Protein AF-A0AAD7UQ71-F1 (afdb_monomer)

Secondary structure (DSSP, 8-state):
----TT-EEEE-SSTTTT-EEEEEEE-TTSEEEEEETTS-EEEEE-TTSEEE----PPPPPPPPPHHHHHHHHHHHHHHHHHHHHHHHHHHHHHHHHHHHHHHHHHHHHHHHHHHHHHHHHHHHHHHHHHHHHHHHHHHHHHHHHHHHHHHHHHHHHHHHHHHHHHHHHHHHHHHHHHHHHHHSS---TTS---TTS--------S------------TTHHHHTTSHHHHHHT--TT--HHHHHHHHHHHHHHH-GGG--SHHHHHHHHHHHHHHHHHHHHHHSHHHHHHHHHHHHTTS--

Structure (mmCIF, N/CA/C/O backbone):
data_AF-A0AAD7UQ71-F1
#
_entry.id   AF-A0AAD7UQ71-F1
#
loop_
_atom_site.group_PDB
_atom_site.id
_atom_site.type_symbol
_atom_site.label_atom_id
_atom_site.label_alt_id
_atom_site.label_comp_id
_atom_site.label_asym_id
_atom_site.label_entity_id
_atom_site.label_seq_id
_atom_site.pdbx_PDB_ins_code
_atom_site.Cartn_x
_atom_site.Cartn_y
_atom_site.Cartn_z
_atom_site.occupancy
_atom_site.B_iso_or_equiv
_atom_site.auth_seq_id
_atom_site.auth_comp_id
_atom_site.auth_asym_id
_atom_site.auth_atom_id
_atom_site.pdbx_PDB_model_num
ATOM 1 N N . MET A 1 1 ? -93.605 -30.478 81.246 1.00 52.34 1 MET A N 1
ATOM 2 C CA . MET A 1 1 ? -92.553 -29.517 80.841 1.00 52.34 1 MET A CA 1
ATOM 3 C C . MET A 1 1 ? -92.487 -29.453 79.313 1.00 52.34 1 MET A C 1
ATOM 5 O O . MET A 1 1 ? -92.449 -30.508 78.688 1.00 52.34 1 MET A O 1
ATOM 9 N N . ARG A 1 2 ? -92.576 -28.265 78.693 1.00 59.91 2 ARG A N 1
ATOM 10 C CA . ARG A 1 2 ? -92.478 -28.093 77.227 1.00 59.91 2 ARG A CA 1
ATOM 11 C C . ARG A 1 2 ? -91.042 -27.693 76.874 1.00 59.91 2 ARG A C 1
ATOM 13 O O . ARG A 1 2 ? -90.730 -26.518 76.975 1.00 59.91 2 ARG A O 1
ATOM 20 N N . VAL A 1 3 ? -90.209 -28.652 76.474 1.00 68.44 3 VAL A N 1
ATOM 21 C CA . VAL A 1 3 ? -88.865 -28.380 75.933 1.00 68.44 3 VAL A CA 1
ATOM 22 C C . VAL A 1 3 ? -89.000 -27.732 74.550 1.00 68.44 3 VAL A C 1
ATOM 24 O O . VAL A 1 3 ? -89.746 -28.254 73.711 1.00 68.44 3 VAL A O 1
ATOM 27 N N . ARG A 1 4 ? -88.313 -26.610 74.313 1.00 74.44 4 ARG A N 1
ATOM 28 C CA . ARG A 1 4 ? -88.318 -25.874 73.035 1.00 74.44 4 ARG A CA 1
ATOM 29 C C . ARG A 1 4 ? -87.007 -26.058 72.267 1.00 74.44 4 ARG A C 1
ATOM 31 O O . ARG A 1 4 ? -85.957 -26.314 72.846 1.00 74.44 4 ARG A O 1
ATOM 38 N N . ILE A 1 5 ? -87.077 -25.911 70.942 1.00 76.06 5 ILE A N 1
ATOM 39 C CA . ILE A 1 5 ? -85.883 -25.814 70.090 1.00 76.06 5 ILE A CA 1
ATOM 40 C C . ILE A 1 5 ? -85.069 -24.597 70.556 1.00 76.06 5 ILE A C 1
ATOM 42 O O . ILE A 1 5 ? -85.638 -23.530 70.781 1.00 76.06 5 ILE A O 1
ATOM 46 N N . GLY A 1 6 ? -83.759 -24.770 70.724 1.00 73.69 6 GLY A N 1
ATOM 47 C CA . GLY A 1 6 ? -82.838 -23.748 71.227 1.00 73.69 6 GLY A CA 1
ATOM 48 C C . GLY A 1 6 ? -82.580 -23.786 72.736 1.00 73.69 6 GLY A C 1
ATOM 49 O O . GLY A 1 6 ? -81.671 -23.102 73.198 1.00 73.69 6 GLY A O 1
ATOM 50 N N . GLU A 1 7 ? -83.309 -24.595 73.510 1.00 79.06 7 GLU A N 1
ATOM 51 C CA . GLU A 1 7 ? -83.023 -24.771 74.939 1.00 79.06 7 GLU A CA 1
ATOM 52 C C . GLU A 1 7 ? -81.857 -25.743 75.157 1.00 79.06 7 GLU A C 1
ATOM 54 O O . GLU A 1 7 ? -81.717 -26.755 74.458 1.00 79.06 7 GLU A O 1
ATOM 59 N N . ARG A 1 8 ? -81.008 -25.438 76.145 1.00 80.75 8 ARG A N 1
ATOM 60 C CA . ARG A 1 8 ? -79.959 -26.348 76.600 1.00 80.75 8 ARG A CA 1
ATOM 61 C C . ARG A 1 8 ? -80.584 -27.370 77.538 1.00 80.75 8 ARG A C 1
ATOM 63 O O . ARG A 1 8 ? -81.259 -27.037 78.508 1.00 80.75 8 ARG A O 1
ATOM 70 N N . VAL A 1 9 ? -80.368 -28.634 77.233 1.00 81.75 9 VAL A N 1
ATOM 71 C CA . VAL A 1 9 ? -80.964 -29.750 77.949 1.00 81.75 9 VAL A CA 1
ATOM 72 C C . VAL A 1 9 ? -79.907 -30.769 78.338 1.00 81.75 9 VAL A C 1
ATOM 74 O O . VAL A 1 9 ? -78.911 -30.950 77.637 1.00 81.75 9 VAL A O 1
ATOM 77 N N . ARG A 1 10 ? -80.136 -31.465 79.449 1.00 81.88 10 ARG A N 1
ATOM 78 C CA . ARG A 1 10 ? -79.360 -32.624 79.884 1.00 81.88 10 ARG A CA 1
ATOM 79 C C . ARG A 1 10 ? -80.244 -33.859 79.806 1.00 81.88 10 ARG A C 1
ATOM 81 O O . ARG A 1 10 ? -81.357 -33.886 80.324 1.00 81.88 10 ARG A O 1
ATOM 88 N N . VAL A 1 11 ? -79.752 -34.890 79.135 1.00 80.25 11 VAL A N 1
ATOM 89 C CA . VAL A 1 11 ? -80.441 -36.178 79.040 1.00 80.25 11 VAL A CA 1
ATOM 90 C C . VAL A 1 11 ? -80.250 -36.919 80.361 1.00 80.25 11 VAL A C 1
ATOM 92 O O . VAL A 1 11 ? -79.120 -37.155 80.779 1.00 80.25 11 VAL A O 1
ATOM 95 N N . VAL A 1 12 ? -81.341 -37.294 81.020 1.00 77.44 12 VAL A N 1
ATOM 96 C CA . VAL A 1 12 ? -81.338 -37.929 82.349 1.00 77.44 12 VAL A CA 1
ATOM 97 C C . VAL A 1 12 ? -81.531 -39.443 82.250 1.00 77.44 12 VAL A C 1
ATOM 99 O O . VAL A 1 12 ? -81.046 -40.187 83.097 1.00 77.44 12 VAL A O 1
ATOM 102 N N . LYS A 1 13 ? -82.205 -39.933 81.199 1.00 67.25 13 LYS A N 1
ATOM 103 C CA . LYS A 1 13 ? -82.471 -41.369 80.991 1.00 67.25 13 LYS A CA 1
ATOM 104 C C . LYS A 1 13 ? -82.185 -41.813 79.551 1.00 67.25 13 LYS A C 1
ATOM 106 O O . LYS A 1 13 ? -82.410 -41.064 78.605 1.00 67.25 13 LYS A O 1
ATOM 111 N N . GLY A 1 14 ? -81.729 -43.060 79.386 1.00 73.25 14 GLY A N 1
ATOM 112 C CA . GLY A 1 14 ? -81.490 -43.714 78.089 1.00 73.25 14 GLY A CA 1
ATOM 113 C C . GLY A 1 14 ? -80.012 -43.812 77.678 1.00 73.25 14 GLY A C 1
ATOM 114 O O . GLY A 1 14 ? -79.118 -43.505 78.458 1.00 73.25 14 GLY A O 1
ATOM 115 N N . LYS A 1 15 ? -79.751 -44.222 76.423 1.00 73.06 15 LYS A N 1
ATOM 116 C CA . LYS A 1 15 ? -78.398 -44.474 75.861 1.00 73.06 15 LYS A CA 1
ATOM 117 C C . LYS A 1 15 ? -77.449 -43.266 75.926 1.00 73.06 15 LYS A C 1
ATOM 119 O O . LYS A 1 15 ? -76.237 -43.418 75.816 1.00 73.06 15 LYS A O 1
ATOM 124 N N . HIS A 1 16 ? -77.998 -42.064 76.065 1.00 74.62 16 HIS A N 1
ATOM 125 C CA . HIS A 1 16 ? -77.244 -40.813 76.110 1.00 74.62 16 HIS A CA 1
ATOM 126 C C . HIS A 1 16 ? -77.402 -40.076 77.448 1.00 74.62 16 HIS A C 1
ATOM 128 O O . HIS A 1 16 ? -77.169 -38.871 77.503 1.00 74.62 16 HIS A O 1
ATOM 134 N N . ALA A 1 17 ? -77.793 -40.781 78.519 1.00 74.81 17 ALA A N 1
ATOM 135 C CA . ALA A 1 17 ? -77.879 -40.214 79.864 1.00 74.81 17 ALA A CA 1
ATOM 136 C C . ALA A 1 17 ? -76.54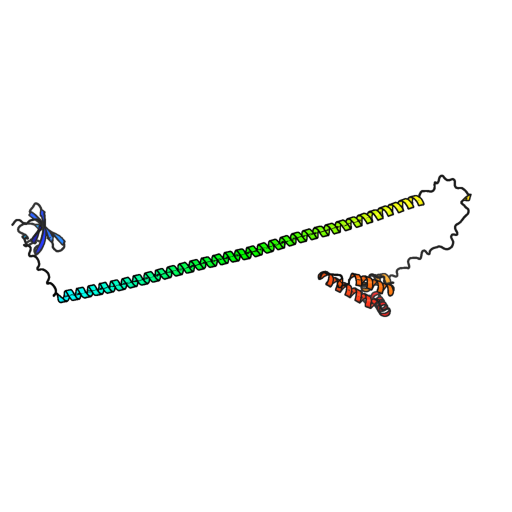7 -39.562 80.291 1.00 74.81 17 ALA A C 1
ATOM 138 O O . ALA A 1 17 ? -75.471 -40.073 79.991 1.00 74.81 17 ALA A O 1
ATOM 139 N N . GLY A 1 18 ? -76.631 -38.404 80.946 1.00 72.00 18 GLY A N 1
ATOM 140 C CA . GLY A 1 18 ? -75.494 -37.569 81.348 1.00 72.00 18 GLY A CA 1
ATOM 141 C C . GLY A 1 18 ? -75.036 -36.557 80.292 1.00 72.00 18 GLY A C 1
ATOM 142 O O . GLY A 1 18 ? -74.291 -35.637 80.614 1.00 72.00 18 GLY A O 1
ATOM 143 N N . THR A 1 19 ? -75.508 -36.663 79.048 1.00 75.12 19 THR A N 1
ATOM 144 C CA . THR A 1 19 ? -75.084 -35.756 77.972 1.00 75.12 19 THR A CA 1
ATOM 145 C C . THR A 1 19 ? -75.869 -34.442 78.009 1.00 75.12 19 THR A C 1
ATOM 147 O O . THR A 1 19 ? -77.103 -34.464 78.005 1.00 75.12 19 THR A O 1
ATOM 150 N N . SER A 1 20 ? -75.170 -33.302 78.001 1.00 80.38 20 SER A N 1
ATOM 151 C CA . SER A 1 20 ? -75.752 -31.971 77.786 1.00 80.38 20 SER A CA 1
ATOM 152 C C . SER A 1 20 ? -75.638 -31.526 76.332 1.00 80.38 20 SER A C 1
ATOM 154 O O . SER A 1 20 ? -74.693 -31.873 75.621 1.00 80.38 20 SER A O 1
ATOM 156 N N . GLY A 1 21 ? -76.607 -30.741 75.879 1.00 81.06 21 GLY A N 1
ATOM 157 C CA . GLY A 1 21 ? -76.548 -30.122 74.566 1.00 81.06 21 GLY A CA 1
ATOM 158 C C . GLY A 1 21 ? -77.754 -29.247 74.265 1.00 81.06 21 GLY A C 1
ATOM 159 O O . GLY A 1 21 ? -78.669 -29.124 75.073 1.00 81.06 21 GLY A O 1
ATOM 160 N N . LEU A 1 22 ? -77.757 -28.628 73.093 1.00 83.75 22 LEU A N 1
ATOM 161 C CA . LEU A 1 22 ? -78.838 -27.762 72.625 1.00 83.75 22 LEU A CA 1
ATOM 162 C C . LEU A 1 22 ? -79.850 -28.561 71.809 1.00 83.75 22 LEU A C 1
ATOM 164 O O . LEU A 1 22 ? -79.463 -29.300 70.903 1.00 83.75 22 LEU A O 1
ATOM 168 N N . VAL A 1 23 ? -81.143 -28.400 72.089 1.00 82.69 23 VAL A N 1
ATOM 169 C CA . VAL A 1 23 ? -82.201 -29.008 71.270 1.00 82.69 23 VAL A CA 1
ATOM 170 C C . VAL A 1 23 ? -82.220 -28.330 69.906 1.00 82.69 23 VAL A C 1
ATOM 172 O O . VAL A 1 23 ? -82.538 -27.148 69.801 1.00 82.69 23 VAL A O 1
ATOM 175 N N . VAL A 1 24 ? -81.882 -29.079 68.860 1.00 83.94 24 VAL A N 1
ATOM 176 C CA . VAL A 1 24 ? -81.861 -28.581 67.476 1.00 83.94 24 VAL A CA 1
ATOM 177 C C . VAL A 1 24 ? -83.180 -28.873 66.774 1.00 83.94 24 VAL A C 1
ATOM 179 O O . VAL A 1 24 ? -83.610 -28.084 65.942 1.00 83.94 24 VAL A O 1
ATOM 182 N N . ASP A 1 25 ? -83.831 -29.989 67.111 1.00 81.69 25 ASP A N 1
ATOM 183 C CA . ASP A 1 25 ? -85.063 -30.397 66.438 1.00 81.69 25 ASP A CA 1
ATOM 184 C C . ASP A 1 25 ? -85.954 -31.280 67.327 1.00 81.69 25 ASP A C 1
ATOM 186 O O . ASP A 1 25 ? -85.465 -32.042 68.169 1.00 81.69 25 ASP A O 1
ATOM 190 N N . VAL A 1 26 ? -87.270 -31.200 67.122 1.00 79.81 26 VAL A N 1
ATOM 191 C CA . VAL A 1 26 ? -88.286 -31.993 67.831 1.00 79.81 26 VAL A CA 1
ATOM 192 C C . VAL A 1 26 ? -89.161 -32.697 66.796 1.00 79.81 26 VAL A C 1
ATOM 194 O O . VAL A 1 26 ? -90.042 -32.097 66.185 1.00 79.81 26 VAL A O 1
ATOM 197 N N . LEU A 1 27 ? -88.927 -33.995 66.616 1.00 77.44 27 LEU A N 1
ATOM 198 C CA . LEU A 1 27 ? -89.564 -34.814 65.588 1.00 77.44 27 LEU A CA 1
ATOM 199 C C . LEU A 1 27 ? -90.941 -35.329 66.045 1.00 77.44 27 LEU A C 1
ATOM 201 O O . LEU A 1 27 ? -91.205 -35.554 67.234 1.00 77.44 27 LEU A O 1
ATOM 205 N N . LYS A 1 28 ? -91.835 -35.573 65.078 1.00 69.19 28 LYS A N 1
ATOM 206 C CA . LYS A 1 28 ? -93.123 -36.247 65.324 1.00 69.19 28 LYS A CA 1
ATOM 207 C C . LYS A 1 28 ? -92.868 -37.663 65.869 1.00 69.19 28 LYS A C 1
ATOM 209 O O . LYS A 1 28 ? -91.992 -38.366 65.381 1.00 69.19 28 LYS A O 1
ATOM 214 N N . GLY A 1 29 ? -93.616 -38.068 66.900 1.00 68.56 29 GLY A N 1
ATOM 215 C CA . GLY A 1 29 ? -93.419 -39.353 67.598 1.00 68.56 29 GLY A CA 1
ATOM 216 C C . GLY A 1 29 ? -92.596 -39.278 68.893 1.00 68.56 29 GLY A C 1
ATOM 217 O O . GLY A 1 29 ? -92.245 -40.311 69.452 1.00 68.56 29 GLY A O 1
ATOM 218 N N . GLY A 1 30 ? -92.295 -38.073 69.396 1.00 71.19 30 GLY A N 1
ATOM 219 C CA . GLY A 1 30 ? -91.659 -37.884 70.709 1.00 71.19 30 GLY A CA 1
ATOM 220 C C . GLY A 1 30 ? -90.135 -38.031 70.715 1.00 71.19 30 GLY A C 1
ATOM 221 O O . GLY A 1 30 ? -89.544 -38.114 71.791 1.00 71.19 30 GLY A O 1
ATOM 222 N N . TRP A 1 31 ? -89.511 -38.043 69.537 1.00 78.44 31 TRP A N 1
ATOM 223 C CA . TRP A 1 31 ? -88.060 -38.020 69.360 1.00 78.44 31 TRP A CA 1
ATOM 224 C C . TRP A 1 31 ? -87.536 -36.583 69.303 1.00 78.44 31 TRP A C 1
ATOM 226 O O . TRP A 1 31 ? -88.177 -35.698 68.741 1.00 78.44 31 TRP A O 1
ATOM 236 N N . MET A 1 32 ? -86.356 -36.345 69.865 1.00 82.19 32 MET A N 1
ATOM 237 C CA . MET A 1 32 ? -85.681 -35.045 69.862 1.00 82.19 32 MET A CA 1
ATOM 238 C C . MET A 1 32 ? -84.227 -35.208 69.431 1.00 82.19 32 MET A C 1
ATOM 240 O O . MET A 1 32 ? -83.581 -36.192 69.793 1.00 82.19 32 MET A O 1
ATOM 244 N N . ARG A 1 33 ? -83.706 -34.237 68.676 1.00 85.06 33 ARG A N 1
ATOM 245 C CA . ARG A 1 33 ? -82.285 -34.152 68.324 1.00 85.06 33 ARG A CA 1
ATOM 246 C C . ARG A 1 33 ? -81.610 -33.079 69.156 1.00 85.06 33 ARG A C 1
ATOM 248 O O . ARG A 1 33 ? -82.028 -31.922 69.149 1.00 85.06 33 ARG A O 1
ATOM 255 N N . ILE A 1 34 ? -80.547 -33.471 69.841 1.00 85.31 34 ILE A N 1
ATOM 256 C CA . ILE A 1 34 ? -79.751 -32.600 70.698 1.00 85.31 34 ILE A CA 1
ATOM 257 C C . ILE A 1 34 ? -78.342 -32.540 70.111 1.00 85.31 34 ILE A C 1
ATOM 259 O O . ILE A 1 34 ? -77.729 -33.581 69.866 1.00 85.31 34 ILE A O 1
ATOM 263 N N . ARG A 1 35 ? -77.825 -31.331 69.881 1.00 85.88 35 ARG A N 1
ATOM 264 C CA . ARG A 1 35 ? -76.416 -31.111 69.548 1.00 85.88 35 ARG A CA 1
ATOM 265 C C . ARG A 1 35 ? -75.625 -31.004 70.837 1.00 85.88 35 ARG A C 1
ATOM 267 O O . ARG A 1 35 ? -75.842 -30.083 71.618 1.00 85.88 35 ARG A O 1
ATOM 274 N N . ARG A 1 36 ? -74.744 -31.967 71.047 1.00 80.62 36 ARG A N 1
ATOM 275 C CA . ARG A 1 36 ? -73.858 -32.064 72.201 1.00 80.62 36 ARG A CA 1
ATOM 276 C C . ARG A 1 36 ? -72.798 -30.968 72.176 1.00 80.62 36 ARG A C 1
ATOM 278 O O . ARG A 1 36 ? -72.493 -30.409 71.122 1.00 80.62 36 ARG A O 1
ATOM 285 N N . ASP A 1 37 ? -72.196 -30.722 73.332 1.00 74.25 37 ASP A N 1
ATOM 286 C CA . ASP A 1 37 ? -71.073 -29.786 73.470 1.00 74.25 37 ASP A CA 1
ATOM 287 C C . ASP A 1 37 ? -69.793 -30.262 72.748 1.00 74.25 37 ASP A C 1
ATOM 289 O O . ASP A 1 37 ? -68.944 -29.446 72.407 1.00 74.25 37 ASP A O 1
ATOM 293 N N . ASP A 1 38 ? -69.690 -31.560 72.433 1.00 72.62 38 ASP A N 1
ATOM 294 C CA . ASP A 1 38 ? -68.619 -32.159 71.616 1.00 72.62 38 ASP A CA 1
ATOM 295 C C . ASP A 1 38 ? -68.806 -31.949 70.092 1.00 72.62 38 ASP A C 1
ATOM 297 O O . ASP A 1 38 ? -67.970 -32.369 69.293 1.00 72.62 38 ASP A O 1
ATOM 301 N N . GLY A 1 39 ? -69.901 -31.295 69.678 1.00 74.62 39 GLY A N 1
ATOM 302 C CA . GLY A 1 39 ? -70.248 -31.038 68.277 1.00 74.62 39 GLY A CA 1
ATOM 303 C C . GLY A 1 39 ? -71.072 -32.141 67.597 1.00 74.62 39 GLY A C 1
ATOM 304 O O . GLY A 1 39 ? -71.562 -31.925 66.486 1.00 74.62 39 GLY A O 1
ATOM 305 N N . GLY A 1 40 ? -71.291 -33.292 68.244 1.00 80.31 40 GLY A N 1
ATOM 306 C CA . GLY A 1 40 ? -72.093 -34.400 67.719 1.00 80.31 40 GLY A CA 1
ATOM 307 C C . GLY A 1 40 ? -73.609 -34.210 67.877 1.00 80.31 40 GLY A C 1
ATOM 308 O O . GLY A 1 40 ? -74.083 -33.514 68.775 1.00 80.31 40 GLY A O 1
ATOM 309 N N . ILE A 1 41 ? -74.408 -34.865 67.024 1.00 82.31 41 ILE A N 1
ATOM 310 C CA . ILE A 1 41 ? -75.881 -34.864 67.112 1.00 82.31 41 ILE A CA 1
ATOM 311 C C . ILE A 1 41 ? -76.356 -36.199 67.694 1.00 82.31 41 ILE A C 1
ATOM 313 O O . ILE A 1 41 ? -76.083 -37.259 67.137 1.00 82.31 41 ILE A O 1
ATOM 317 N N . ALA A 1 42 ? -77.112 -36.154 68.790 1.00 79.69 42 ALA A N 1
ATOM 318 C CA . ALA A 1 42 ? -77.735 -37.322 69.406 1.00 79.69 42 ALA A CA 1
ATOM 319 C C . ALA A 1 42 ? -79.259 -37.281 69.253 1.00 79.69 42 ALA A C 1
ATOM 321 O O . ALA A 1 42 ? -79.877 -36.232 69.422 1.00 79.69 42 ALA A O 1
ATOM 322 N N . SER A 1 43 ? -79.866 -38.435 68.964 1.00 81.06 43 SER A N 1
ATOM 323 C CA . SER A 1 43 ? -81.326 -38.596 68.938 1.00 81.06 43 SER A CA 1
ATOM 324 C C . SER A 1 43 ? -81.788 -39.269 70.228 1.00 81.06 43 SER A C 1
ATOM 326 O O . SER A 1 43 ? -81.272 -40.324 70.594 1.00 81.06 43 SER A O 1
ATOM 328 N N . VAL A 1 44 ? -82.740 -38.657 70.930 1.00 76.88 44 VAL A N 1
ATOM 329 C CA . VAL A 1 44 ? -83.247 -39.116 72.231 1.00 76.88 44 VAL A CA 1
ATOM 330 C C . VAL A 1 44 ? -84.760 -39.284 72.152 1.00 76.88 44 VAL A C 1
ATOM 332 O O . VAL A 1 44 ? -85.452 -38.456 71.562 1.00 76.88 44 VAL A O 1
ATOM 335 N N . GLN A 1 45 ? -85.272 -40.367 72.735 1.00 71.88 45 GLN A N 1
ATOM 336 C CA . GLN A 1 45 ? -86.694 -40.699 72.736 1.00 71.88 45 GLN A CA 1
ATOM 337 C C . GLN A 1 45 ? -87.340 -40.308 74.070 1.00 71.88 45 GLN A C 1
ATOM 339 O O . GLN A 1 45 ? -86.875 -40.694 75.145 1.00 71.88 45 GLN A O 1
ATOM 344 N N . GLY A 1 46 ? -88.453 -39.580 73.992 1.00 63.50 46 GLY A N 1
ATOM 345 C CA . GLY A 1 46 ? -89.307 -39.274 75.134 1.00 63.50 46 GLY A CA 1
ATOM 346 C C . GLY A 1 46 ? -88.974 -37.948 75.817 1.00 63.50 46 GLY A C 1
ATOM 347 O O . GLY A 1 46 ? -87.856 -37.689 76.249 1.00 63.50 46 GLY A O 1
ATOM 348 N N . ARG A 1 47 ? -90.009 -37.120 75.989 1.00 61.38 47 ARG A N 1
ATOM 349 C CA . ARG A 1 47 ? -89.958 -35.813 76.670 1.00 61.38 47 ARG A CA 1
ATOM 350 C C . ARG A 1 47 ? -89.671 -35.897 78.176 1.00 61.38 47 ARG A C 1
ATOM 352 O O . ARG A 1 47 ? -89.314 -34.889 78.765 1.00 61.38 47 ARG A O 1
ATOM 359 N N . ALA A 1 48 ? -89.848 -37.069 78.788 1.00 56.47 48 ALA A N 1
ATOM 360 C CA . ALA A 1 48 ? -89.580 -37.317 80.209 1.00 56.47 48 ALA A CA 1
ATOM 361 C C . ALA A 1 48 ? -88.125 -37.743 80.489 1.00 56.47 48 ALA A C 1
ATOM 363 O O . ALA A 1 48 ? -87.732 -37.884 81.642 1.00 56.47 48 ALA A O 1
ATOM 364 N N . SER A 1 49 ? -87.334 -37.969 79.437 1.00 60.88 49 SER A N 1
ATOM 365 C CA . SER A 1 49 ? -85.949 -38.440 79.528 1.00 60.88 49 SER A CA 1
ATOM 366 C C . SER A 1 49 ? -84.935 -37.294 79.617 1.00 60.88 49 SER A C 1
ATOM 368 O O . SER A 1 49 ? -83.733 -37.551 79.637 1.00 60.88 49 SER A O 1
ATOM 370 N N . VAL A 1 50 ? -85.397 -36.039 79.606 1.00 66.94 50 VAL A N 1
ATOM 371 C CA . VAL A 1 50 ? -84.580 -34.846 79.366 1.00 66.94 50 VAL A CA 1
ATOM 372 C C . VAL A 1 50 ? -85.007 -33.711 80.302 1.00 66.94 50 VAL A C 1
ATOM 374 O O . VAL A 1 50 ? -86.186 -33.367 80.354 1.00 66.94 50 VAL A O 1
ATOM 377 N N . GLU A 1 51 ? -84.045 -33.115 81.006 1.00 74.88 51 GLU A N 1
ATOM 378 C CA . GLU A 1 51 ? -84.226 -31.942 81.871 1.00 74.88 51 GLU A CA 1
ATOM 379 C C . GLU A 1 51 ? -83.656 -30.687 81.200 1.00 74.88 51 GLU A C 1
ATOM 381 O O . GLU A 1 51 ? -82.581 -30.725 80.599 1.00 74.88 51 GLU A O 1
ATOM 386 N N . VAL A 1 52 ? -84.376 -29.565 81.289 1.00 71.94 52 VAL A N 1
ATOM 387 C CA . VAL A 1 52 ? -83.895 -28.266 80.796 1.00 71.94 52 VAL A CA 1
ATOM 388 C C . VAL A 1 52 ? -82.887 -27.721 81.799 1.00 71.94 52 VAL A C 1
ATOM 390 O O . VAL A 1 52 ? -83.231 -27.475 82.952 1.00 71.94 52 VAL A O 1
ATOM 393 N N . VAL A 1 53 ? -81.644 -27.536 81.357 1.00 73.31 53 VAL A N 1
ATOM 394 C CA . VAL A 1 53 ? -80.607 -26.882 82.155 1.00 73.31 53 VAL A CA 1
ATOM 395 C C . VAL A 1 53 ? -80.759 -25.391 81.893 1.00 73.31 53 VAL A C 1
ATOM 397 O O . VAL A 1 53 ? -80.419 -24.915 80.810 1.00 73.31 53 VAL A O 1
ATOM 400 N N . GLY A 1 54 ? -81.331 -24.666 82.857 1.00 57.44 54 GLY A N 1
ATOM 401 C CA . GLY A 1 54 ? -81.347 -23.205 82.825 1.00 57.44 54 GLY A CA 1
ATOM 402 C C . GLY A 1 54 ? -79.920 -22.688 82.643 1.00 57.44 54 GLY A C 1
ATOM 403 O O . GLY A 1 54 ? -79.000 -23.203 83.272 1.00 57.44 54 GLY A O 1
ATOM 404 N N . ASN A 1 55 ? -79.731 -21.739 81.725 1.00 54.31 55 ASN A N 1
ATOM 405 C CA . ASN A 1 55 ? -78.431 -21.142 81.429 1.00 54.31 55 ASN A CA 1
ATOM 406 C C . ASN A 1 55 ? -77.844 -20.501 82.697 1.00 54.31 55 ASN A C 1
ATOM 408 O O . ASN A 1 55 ? -78.174 -19.363 83.020 1.00 54.31 55 ASN A O 1
ATOM 412 N N . GLU A 1 56 ? -76.956 -21.207 83.390 1.00 53.16 56 GLU A N 1
ATOM 413 C CA . GLU A 1 56 ? -75.966 -20.568 84.248 1.00 53.16 56 GLU A CA 1
ATOM 414 C C . GLU A 1 56 ? -74.876 -20.011 83.328 1.00 53.16 56 GLU A C 1
ATOM 416 O O . GLU A 1 56 ? -74.117 -20.751 82.697 1.00 53.16 56 GLU A O 1
ATOM 421 N N . GLU A 1 57 ? -74.868 -18.687 83.184 1.00 49.41 57 GLU A N 1
ATOM 422 C CA . GLU A 1 57 ? -73.763 -17.948 82.582 1.00 49.41 57 GLU A CA 1
ATOM 423 C C . GLU A 1 57 ? -72.466 -18.312 83.321 1.00 49.41 57 GLU A C 1
ATOM 425 O O . GLU A 1 57 ? -72.410 -18.184 84.548 1.00 49.41 57 GLU A O 1
ATOM 430 N N . PRO A 1 58 ? -71.411 -18.774 82.624 1.00 56.69 58 PRO A N 1
ATOM 431 C CA . PRO A 1 58 ? -70.143 -19.019 83.288 1.00 56.69 58 PRO A CA 1
ATOM 432 C C . PRO A 1 58 ? -69.586 -17.685 83.811 1.00 56.69 58 PRO A C 1
ATOM 434 O O . PRO A 1 58 ? -69.650 -16.676 83.099 1.00 56.69 58 PRO A O 1
ATOM 437 N N . PRO A 1 59 ? -69.022 -17.653 85.033 1.00 58.28 59 PRO A N 1
ATOM 438 C CA . PRO A 1 59 ? -68.460 -16.433 85.591 1.00 58.28 59 PRO A CA 1
ATOM 439 C C . PRO A 1 59 ? -67.353 -15.902 84.667 1.00 58.28 59 PRO A C 1
ATOM 441 O O . PRO A 1 59 ? -66.573 -16.697 84.126 1.00 58.28 59 PRO A O 1
ATOM 444 N N . PRO A 1 60 ? -67.257 -14.574 84.464 1.00 56.25 60 PRO A N 1
ATOM 445 C CA . PRO A 1 60 ? -66.224 -14.001 83.615 1.00 56.25 60 PRO A CA 1
ATOM 446 C C . PRO A 1 60 ? -64.843 -14.437 84.128 1.00 56.25 60 PRO A C 1
ATOM 448 O O . PRO A 1 60 ? -64.614 -14.409 85.342 1.00 56.25 60 PRO A O 1
ATOM 451 N N . PRO A 1 61 ? -63.911 -14.842 83.244 1.00 56.09 61 PRO A N 1
ATOM 452 C CA . PRO A 1 61 ? -62.600 -15.294 83.681 1.00 56.09 61 PRO A CA 1
ATOM 453 C C . PRO A 1 61 ? -61.906 -14.180 84.470 1.00 56.09 61 PRO A C 1
ATOM 455 O O . PRO A 1 61 ? -61.969 -13.003 84.096 1.00 56.09 61 PRO A O 1
ATOM 458 N N . ALA A 1 62 ? -61.258 -14.565 85.571 1.00 56.75 62 ALA A N 1
ATOM 459 C CA . ALA A 1 62 ? -60.582 -13.655 86.486 1.00 56.75 62 ALA A CA 1
ATOM 460 C C . ALA A 1 62 ? -59.667 -12.687 85.716 1.00 56.75 62 ALA A C 1
ATOM 462 O O . ALA A 1 62 ? -58.739 -13.094 85.011 1.00 56.75 62 ALA A O 1
ATOM 463 N N . ARG A 1 63 ? -59.944 -11.383 85.834 1.00 55.53 63 ARG A N 1
ATOM 464 C CA . ARG A 1 63 ? -59.101 -10.333 85.259 1.00 55.53 63 ARG A CA 1
ATOM 465 C C . ARG A 1 63 ? -57.746 -10.390 85.966 1.00 55.53 63 ARG A C 1
ATOM 467 O O . ARG A 1 63 ? -57.687 -10.184 87.174 1.00 55.53 63 ARG A O 1
ATOM 474 N N . LYS A 1 64 ? -56.672 -10.664 85.215 1.00 55.16 64 LYS A N 1
ATOM 475 C CA . LYS A 1 64 ? -55.293 -10.530 85.715 1.00 55.16 64 LYS A CA 1
ATOM 476 C C . LYS A 1 64 ? -55.096 -9.126 86.320 1.00 55.16 64 LYS A C 1
ATOM 478 O O . LYS A 1 64 ? -55.688 -8.175 85.790 1.00 55.16 64 LYS A O 1
ATOM 483 N N . PRO A 1 65 ? -54.310 -8.981 87.402 1.00 58.62 65 PRO A N 1
ATOM 484 C CA . PRO A 1 65 ? -54.086 -7.695 88.057 1.00 58.62 65 PRO A CA 1
ATOM 485 C C . PRO A 1 65 ? -53.534 -6.658 87.066 1.00 58.62 65 PRO A C 1
ATOM 487 O O . PRO A 1 65 ? -52.805 -6.991 86.133 1.00 58.62 65 PRO A O 1
ATOM 490 N N . LEU A 1 66 ? -53.915 -5.390 87.250 1.00 58.31 66 LEU A N 1
ATOM 491 C CA . LEU A 1 66 ? -53.652 -4.288 86.310 1.00 58.31 66 LEU A CA 1
ATOM 492 C C . LEU A 1 66 ? -52.152 -4.116 85.977 1.00 58.31 66 LEU A C 1
ATOM 494 O O . LEU A 1 66 ? -51.811 -3.733 84.863 1.00 58.31 66 LEU A O 1
ATOM 498 N N . ALA A 1 67 ? -51.266 -4.460 86.918 1.00 59.84 67 ALA A N 1
ATOM 499 C CA . ALA A 1 67 ? -49.813 -4.399 86.752 1.00 59.84 67 ALA A CA 1
ATOM 500 C C . ALA A 1 67 ? -49.276 -5.376 85.683 1.00 59.84 67 ALA A C 1
ATOM 502 O O . ALA A 1 67 ? -48.457 -4.977 84.858 1.00 59.84 67 ALA A O 1
ATOM 503 N N . ASP A 1 68 ? -49.791 -6.610 85.625 1.00 61.44 68 ASP A N 1
ATOM 504 C CA . ASP A 1 68 ? -49.345 -7.626 84.655 1.00 61.44 68 ASP A CA 1
ATOM 505 C C . ASP A 1 68 ? -49.816 -7.314 83.227 1.00 61.44 68 ASP A C 1
ATOM 507 O O . ASP A 1 68 ? -49.173 -7.691 82.248 1.00 61.44 68 ASP A O 1
ATOM 511 N N . ARG A 1 69 ? -50.945 -6.605 83.089 1.00 63.28 69 ARG A N 1
ATOM 512 C CA . ARG A 1 69 ? -51.447 -6.124 81.791 1.00 63.28 69 ARG A CA 1
ATOM 513 C C . ARG A 1 69 ? -50.577 -5.007 81.231 1.00 63.28 69 ARG A C 1
ATOM 515 O O . ARG A 1 69 ? -50.212 -5.075 80.065 1.00 63.28 69 ARG A O 1
ATOM 522 N N . ASN A 1 70 ? -50.193 -4.048 82.070 1.00 75.12 70 ASN A N 1
ATOM 523 C CA . ASN A 1 70 ? -49.309 -2.955 81.666 1.00 75.12 70 ASN A CA 1
ATOM 524 C C . ASN A 1 70 ? -47.913 -3.473 81.271 1.00 75.12 70 ASN A C 1
ATOM 526 O O . ASN A 1 70 ? -47.335 -2.988 80.304 1.00 75.12 70 ASN A O 1
ATOM 530 N N . ALA A 1 71 ? -47.391 -4.488 81.973 1.00 74.19 71 ALA A N 1
ATOM 531 C CA . ALA A 1 71 ? -46.125 -5.134 81.619 1.00 74.19 71 ALA A CA 1
ATOM 532 C C . ALA A 1 71 ? -46.204 -5.879 80.270 1.00 74.19 71 ALA A C 1
ATOM 534 O O . ALA A 1 71 ? -45.330 -5.713 79.422 1.00 74.19 71 ALA A O 1
ATOM 535 N N . ALA A 1 72 ? -47.281 -6.636 80.027 1.00 74.38 72 ALA A N 1
ATOM 536 C CA . ALA A 1 72 ? -47.495 -7.320 78.749 1.00 74.38 72 ALA A CA 1
ATOM 537 C C . ALA A 1 72 ? -47.733 -6.343 77.578 1.00 74.38 72 ALA A C 1
ATOM 539 O O . ALA A 1 72 ? -47.272 -6.582 76.462 1.00 74.38 72 ALA A O 1
ATOM 540 N N . GLU A 1 73 ? -48.435 -5.229 77.808 1.00 80.25 73 GLU A N 1
ATOM 541 C CA . GLU A 1 73 ? -48.616 -4.169 76.808 1.00 80.25 73 GLU A CA 1
ATOM 542 C C . GLU A 1 73 ? -47.292 -3.466 76.476 1.00 80.25 73 GLU A C 1
ATOM 544 O O . GLU A 1 73 ? -47.022 -3.217 75.299 1.00 80.25 73 GLU A O 1
ATOM 549 N N . ALA A 1 74 ? -46.431 -3.235 77.474 1.00 82.12 74 ALA A N 1
ATOM 550 C CA . ALA A 1 74 ? -45.095 -2.678 77.273 1.00 82.12 74 ALA A CA 1
ATOM 551 C C . ALA A 1 74 ? -44.189 -3.610 76.443 1.00 82.12 74 ALA A C 1
ATOM 553 O O . ALA A 1 74 ? -43.528 -3.138 75.517 1.00 82.12 74 ALA A O 1
ATOM 554 N N . GLU A 1 75 ? -44.210 -4.926 76.690 1.00 84.81 75 GLU A N 1
ATOM 555 C CA . GLU A 1 75 ? -43.483 -5.909 75.866 1.00 84.81 75 GLU A CA 1
ATOM 556 C C . GLU A 1 75 ? -43.989 -5.938 74.414 1.00 84.81 75 GLU A C 1
ATOM 558 O O . GLU A 1 75 ? -43.195 -5.995 73.473 1.00 84.81 75 GLU A O 1
ATOM 563 N N . ILE A 1 76 ? -45.307 -5.860 74.196 1.00 85.75 76 ILE A N 1
ATOM 564 C CA . ILE A 1 76 ? -45.889 -5.796 72.845 1.00 85.75 76 ILE A CA 1
ATOM 565 C C . ILE A 1 76 ? -45.475 -4.496 72.141 1.00 85.75 76 ILE A C 1
ATOM 567 O O . ILE A 1 76 ? -45.180 -4.506 70.942 1.00 85.75 76 ILE A O 1
ATOM 571 N N . GLU A 1 77 ? -45.441 -3.371 72.856 1.00 87.69 77 GLU A N 1
ATOM 572 C CA . GLU A 1 77 ? -44.999 -2.090 72.306 1.00 87.69 77 GLU A CA 1
ATOM 573 C C . GLU A 1 77 ? -43.500 -2.104 71.962 1.00 87.69 77 GLU A C 1
ATOM 575 O O . GLU A 1 77 ? -43.107 -1.621 70.895 1.00 87.69 77 GLU A O 1
ATOM 580 N N . GLU A 1 78 ? -42.665 -2.721 72.800 1.00 89.62 78 GLU A N 1
ATOM 581 C CA . GLU A 1 78 ? -41.241 -2.930 72.529 1.00 89.62 78 GLU A CA 1
ATOM 582 C C . GLU A 1 78 ? -41.028 -3.833 71.306 1.00 89.62 78 GLU A C 1
ATOM 584 O O . GLU A 1 78 ? -40.258 -3.492 70.405 1.00 89.62 78 GLU A O 1
ATOM 589 N N . GLN A 1 79 ? -41.777 -4.934 71.195 1.00 91.50 79 GLN A N 1
ATOM 590 C CA . GLN A 1 79 ? -41.743 -5.813 70.024 1.00 91.50 79 GLN A CA 1
ATOM 591 C C . GLN A 1 79 ? -42.183 -5.091 68.742 1.00 91.50 79 GLN A C 1
ATOM 593 O O . GLN A 1 79 ? -41.570 -5.286 67.689 1.00 91.50 79 GLN A O 1
ATOM 598 N N . ARG A 1 80 ? -43.195 -4.214 68.811 1.00 94.06 80 ARG A N 1
ATOM 599 C CA . ARG A 1 80 ? -43.625 -3.370 67.680 1.00 94.06 80 ARG A CA 1
ATOM 600 C C . ARG A 1 80 ? -42.548 -2.365 67.279 1.00 94.06 80 ARG A C 1
ATOM 602 O O . ARG A 1 80 ? -42.252 -2.241 66.091 1.00 94.06 80 ARG A O 1
ATOM 609 N N . LYS A 1 81 ? -41.912 -1.693 68.244 1.00 94.19 81 LYS A N 1
ATOM 610 C CA . LYS A 1 81 ? -40.775 -0.788 67.992 1.00 94.19 81 LYS A CA 1
ATOM 611 C C . LYS A 1 81 ? -39.599 -1.545 67.368 1.00 94.19 81 LYS A C 1
ATOM 613 O O . LYS A 1 81 ? -39.039 -1.094 66.370 1.00 94.19 81 LYS A O 1
ATOM 618 N N . ALA A 1 82 ? -39.275 -2.733 67.874 1.00 92.06 82 ALA A N 1
ATOM 619 C CA . ALA A 1 82 ? -38.238 -3.592 67.309 1.00 92.06 82 ALA A CA 1
ATOM 620 C C . ALA A 1 82 ? -38.580 -4.067 65.884 1.00 92.06 82 ALA A C 1
ATOM 622 O O . ALA A 1 82 ? -37.698 -4.114 65.023 1.00 92.06 82 ALA A O 1
ATOM 623 N N . ALA A 1 83 ? -39.849 -4.384 65.603 1.00 93.25 83 ALA A N 1
ATOM 624 C CA . ALA A 1 83 ? -40.319 -4.733 64.264 1.00 93.25 83 ALA A CA 1
ATOM 625 C C . ALA A 1 83 ? -40.180 -3.555 63.285 1.00 93.25 83 ALA A C 1
ATOM 627 O O . ALA A 1 83 ? -39.615 -3.740 62.207 1.00 93.25 83 ALA A O 1
ATOM 628 N N . LEU A 1 84 ? -40.576 -2.344 63.693 1.00 94.62 84 LEU A N 1
ATOM 629 C CA . LEU A 1 84 ? -40.401 -1.118 62.904 1.00 94.62 84 LEU A CA 1
ATOM 630 C C . LEU A 1 84 ? -38.925 -0.834 62.600 1.00 94.62 84 LEU A C 1
ATOM 632 O O . LEU A 1 84 ? -38.576 -0.509 61.467 1.00 94.62 84 LEU A O 1
ATOM 636 N N . VAL A 1 85 ? -38.029 -1.012 63.576 1.00 95.31 85 VAL A N 1
ATOM 637 C CA . VAL A 1 85 ? -36.580 -0.850 63.361 1.00 95.31 85 VAL A CA 1
ATOM 638 C C . VAL A 1 85 ? -36.043 -1.889 62.370 1.00 95.31 85 VAL A C 1
ATOM 640 O O . VAL A 1 85 ? -35.227 -1.558 61.508 1.00 95.31 85 VAL A O 1
ATOM 643 N N . ARG A 1 86 ? -36.497 -3.148 62.447 1.00 94.62 86 ARG A N 1
ATOM 644 C CA . ARG A 1 86 ? -36.118 -4.196 61.480 1.00 94.62 86 ARG A CA 1
ATOM 645 C C . ARG A 1 86 ? -36.625 -3.877 60.076 1.00 94.62 86 ARG A C 1
ATOM 647 O O . ARG A 1 86 ? -35.891 -4.074 59.110 1.00 94.62 86 ARG A O 1
ATOM 654 N N . GLU A 1 87 ? -37.845 -3.372 59.955 1.00 95.44 87 GLU A N 1
ATOM 655 C CA . GLU A 1 87 ? -38.428 -2.957 58.681 1.00 95.44 87 GLU A CA 1
ATOM 656 C C . GLU A 1 87 ? -37.696 -1.747 58.086 1.00 95.44 87 GLU A C 1
ATOM 658 O O . GLU A 1 87 ? -37.325 -1.772 56.914 1.00 95.44 87 GLU A O 1
ATOM 663 N N . ALA A 1 88 ? -37.365 -0.744 58.904 1.00 94.81 88 ALA A N 1
ATOM 664 C CA . ALA A 1 88 ? -36.567 0.406 58.489 1.00 94.81 88 ALA A CA 1
ATOM 665 C C . ALA A 1 88 ? -35.173 -0.008 57.985 1.00 94.81 88 ALA A C 1
ATOM 667 O O . ALA A 1 88 ? -34.736 0.464 56.935 1.00 94.81 88 ALA A O 1
ATOM 668 N N . LYS A 1 89 ? -34.500 -0.945 58.672 1.00 96.94 89 LYS A N 1
ATOM 669 C CA . LYS A 1 89 ? -33.220 -1.515 58.212 1.00 96.94 89 LYS A CA 1
ATOM 670 C C . LYS A 1 89 ? -33.370 -2.269 56.889 1.00 96.94 89 LYS A C 1
ATOM 672 O O . LYS A 1 89 ? -32.566 -2.078 55.982 1.00 96.94 89 LYS A O 1
ATOM 677 N N . ARG A 1 90 ? -34.424 -3.080 56.729 1.00 96.19 90 ARG A N 1
ATOM 678 C CA . ARG A 1 90 ? -34.733 -3.748 55.449 1.00 96.19 90 ARG A CA 1
ATOM 679 C C . ARG A 1 90 ? -34.961 -2.730 54.331 1.00 96.19 90 ARG A C 1
ATOM 681 O O . ARG A 1 90 ? -34.413 -2.894 53.246 1.00 96.19 90 ARG A O 1
ATOM 688 N N . ALA A 1 91 ? -35.695 -1.652 54.598 1.00 95.75 91 ALA A N 1
ATOM 689 C CA . ALA A 1 91 ? -35.916 -0.576 53.637 1.00 95.75 91 ALA A CA 1
ATOM 690 C C . ALA A 1 91 ? -34.615 0.164 53.274 1.00 95.75 91 ALA A C 1
ATOM 692 O O . ALA A 1 91 ? -34.418 0.510 52.108 1.00 95.75 91 ALA A O 1
ATOM 693 N N . GLN A 1 92 ? -33.705 0.380 54.232 1.00 96.31 92 GLN A N 1
ATOM 694 C CA . GLN A 1 92 ? -32.373 0.936 53.965 1.00 96.31 92 GLN A CA 1
ATOM 695 C C . GLN A 1 92 ? -31.547 0.013 53.063 1.00 96.31 92 GLN A C 1
ATOM 697 O O . GLN A 1 92 ? -31.075 0.469 52.023 1.00 96.31 92 GLN A O 1
ATOM 702 N N . HIS A 1 93 ? -31.468 -1.282 53.376 1.00 97.69 93 HIS A N 1
ATOM 703 C CA . HIS A 1 93 ? -30.769 -2.253 52.530 1.00 97.69 93 HIS A CA 1
ATOM 704 C C . HIS A 1 93 ? -31.364 -2.344 51.120 1.00 97.69 93 HIS A C 1
ATOM 706 O O . HIS A 1 93 ? -30.622 -2.411 50.145 1.00 97.69 93 HIS A O 1
ATOM 712 N N . LEU A 1 94 ? -32.693 -2.276 50.975 1.00 97.12 94 LEU A N 1
ATOM 713 C CA . LEU A 1 94 ? -33.338 -2.234 49.658 1.00 97.12 94 LEU A CA 1
ATOM 714 C C . LEU A 1 94 ? -32.987 -0.958 48.879 1.00 97.12 94 LEU A C 1
ATOM 716 O O . LEU A 1 94 ? -32.772 -1.018 47.669 1.00 97.12 94 LEU A O 1
ATOM 720 N N . ARG A 1 95 ? -32.888 0.197 49.550 1.00 96.75 95 ARG A N 1
ATOM 721 C CA . ARG A 1 95 ? -32.448 1.455 48.921 1.00 96.75 95 ARG A CA 1
ATOM 722 C C . ARG A 1 95 ? -30.989 1.385 48.479 1.00 96.75 95 ARG A C 1
ATOM 724 O O . ARG A 1 95 ? -30.671 1.852 47.389 1.00 96.75 95 ARG A O 1
ATOM 731 N N . GLU A 1 96 ? -30.114 0.808 49.294 1.00 96.88 96 GLU A N 1
ATOM 732 C CA . GLU A 1 96 ? -28.704 0.591 48.952 1.00 96.88 96 GLU A CA 1
ATOM 733 C C . GLU A 1 96 ? -28.554 -0.392 47.790 1.00 96.88 96 GLU A C 1
ATOM 735 O O . GLU A 1 96 ? -27.853 -0.086 46.828 1.00 96.88 96 GLU A O 1
ATOM 740 N N . ALA A 1 97 ? -29.292 -1.504 47.807 1.00 96.50 97 ALA A N 1
ATOM 741 C CA . ALA A 1 97 ? -29.339 -2.454 46.700 1.00 96.50 97 ALA A CA 1
ATOM 742 C C . ALA A 1 97 ? -29.845 -1.792 45.407 1.00 96.50 97 ALA A C 1
ATOM 744 O O . ALA A 1 97 ? -29.257 -1.972 44.341 1.00 96.50 97 ALA A O 1
ATOM 745 N N . ALA A 1 98 ? -30.885 -0.955 45.488 1.00 97.00 98 ALA A N 1
ATOM 746 C CA . ALA A 1 98 ? -31.381 -0.199 44.340 1.00 97.00 98 ALA A CA 1
ATOM 747 C C . ALA A 1 98 ? -30.348 0.813 43.809 1.00 97.00 98 ALA A C 1
ATOM 749 O O . ALA A 1 98 ? -30.223 0.977 42.594 1.00 97.00 98 ALA A O 1
ATOM 750 N N . ARG A 1 99 ? -29.583 1.477 44.689 1.00 97.44 99 ARG A N 1
ATOM 751 C CA . ARG A 1 99 ? -28.469 2.361 44.295 1.00 97.44 99 ARG A CA 1
ATOM 752 C C . ARG A 1 99 ? -27.343 1.576 43.627 1.00 97.44 99 ARG A C 1
ATOM 754 O O . ARG A 1 99 ? -26.873 2.001 42.577 1.00 97.44 99 ARG A O 1
ATOM 761 N N . ALA A 1 100 ? -26.961 0.424 44.177 1.00 96.81 100 ALA A N 1
ATOM 762 C CA . ALA A 1 100 ? -25.947 -0.447 43.589 1.00 96.81 100 ALA A CA 1
ATOM 763 C C . ALA A 1 100 ? -26.355 -0.911 42.181 1.00 96.81 100 ALA A C 1
ATOM 765 O O . ALA A 1 100 ? -25.573 -0.779 41.245 1.00 96.81 100 ALA A O 1
ATOM 766 N N . LEU A 1 101 ? -27.608 -1.344 41.995 1.00 97.62 101 LEU A N 1
ATOM 767 C CA . LEU A 1 101 ? -28.128 -1.726 40.678 1.00 97.62 101 LEU A CA 1
ATOM 768 C C . LEU A 1 101 ? -28.145 -0.562 39.678 1.00 97.62 101 LEU A C 1
ATOM 770 O O . LEU A 1 101 ? -27.878 -0.778 38.498 1.00 97.62 101 LEU A O 1
ATOM 774 N N . ARG A 1 102 ? -28.445 0.669 40.118 1.00 97.38 102 ARG A N 1
ATOM 775 C CA . ARG A 1 102 ? -28.346 1.862 39.256 1.00 97.38 102 ARG A CA 1
ATOM 776 C C . ARG A 1 102 ? -26.905 2.129 38.832 1.00 97.38 102 ARG A C 1
ATOM 778 O O . ARG A 1 102 ? -26.665 2.299 37.645 1.00 97.38 102 ARG A O 1
ATOM 785 N N . MET A 1 103 ? -25.958 2.083 39.770 1.00 97.50 103 MET A N 1
ATOM 786 C CA . MET A 1 103 ? -24.535 2.270 39.467 1.00 97.50 103 MET A CA 1
ATOM 787 C C . MET A 1 103 ? -24.010 1.199 38.507 1.00 97.50 103 MET A C 1
ATOM 789 O O . MET A 1 103 ? -23.271 1.519 37.584 1.00 97.50 103 MET A O 1
ATOM 793 N N . GLU A 1 104 ? -24.404 -0.063 38.684 1.00 96.81 104 GLU A N 1
ATOM 794 C CA . GLU A 1 104 ? -24.024 -1.144 37.766 1.00 96.81 104 GLU A CA 1
ATOM 795 C C . GLU A 1 104 ? -24.628 -0.956 36.369 1.00 96.81 104 GLU A C 1
ATOM 797 O O . GLU A 1 104 ? -23.937 -1.158 35.371 1.00 96.81 104 GLU A O 1
ATOM 802 N N . ARG A 1 105 ? -25.879 -0.487 36.270 1.00 97.69 105 ARG A N 1
ATOM 803 C CA . ARG A 1 105 ? -26.482 -0.119 34.978 1.00 97.69 105 ARG A CA 1
ATOM 804 C C . ARG A 1 105 ? -25.739 1.033 34.308 1.00 97.69 105 ARG A C 1
ATOM 806 O O . ARG A 1 105 ? -25.400 0.909 33.138 1.00 97.69 105 ARG A O 1
ATOM 813 N N . GLU A 1 106 ? -25.426 2.099 35.039 1.00 97.31 106 GLU A N 1
ATOM 814 C CA . GLU A 1 106 ? -24.666 3.237 34.504 1.00 97.31 106 GLU A CA 1
ATOM 815 C C . GLU A 1 106 ? -23.255 2.829 34.062 1.00 97.31 106 GLU A C 1
ATOM 817 O O . GLU A 1 106 ? -22.797 3.239 32.996 1.00 97.31 106 GLU A O 1
ATOM 822 N N . LYS A 1 107 ? -22.561 1.986 34.837 1.00 97.81 107 LYS A N 1
ATOM 823 C CA . LYS A 1 107 ? -21.264 1.422 34.431 1.00 97.81 107 LYS A CA 1
ATOM 824 C C . LYS A 1 107 ? -21.393 0.593 33.157 1.00 97.81 107 LYS A C 1
ATOM 826 O O . LYS A 1 107 ? -20.575 0.753 32.256 1.00 97.81 107 LYS A O 1
ATOM 831 N N . ALA A 1 108 ? -22.411 -0.262 33.064 1.00 97.00 108 ALA A N 1
ATOM 832 C CA . ALA A 1 108 ? -22.654 -1.079 31.880 1.00 97.00 108 ALA A CA 1
ATOM 833 C C . ALA A 1 108 ? -22.997 -0.223 30.648 1.00 97.00 108 ALA A C 1
ATOM 835 O O . ALA A 1 108 ? -22.544 -0.520 29.545 1.00 97.00 108 ALA A O 1
ATOM 836 N N . GLU A 1 109 ? -23.758 0.858 30.818 1.00 97.38 109 GLU A N 1
ATOM 837 C CA . GLU A 1 109 ? -24.054 1.812 29.746 1.00 97.38 109 GLU A CA 1
ATOM 838 C C . GLU A 1 109 ? -22.803 2.561 29.289 1.00 97.38 109 GLU A C 1
ATOM 840 O O . GLU A 1 109 ? -22.546 2.624 28.087 1.00 97.38 109 GLU A O 1
ATOM 845 N N . ARG A 1 110 ? -21.975 3.047 30.221 1.00 97.12 110 ARG A N 1
ATOM 846 C CA . ARG A 1 110 ? -20.682 3.670 29.897 1.00 97.12 110 ARG A CA 1
ATOM 847 C C . ARG A 1 110 ? -19.742 2.697 29.191 1.00 97.12 110 ARG A C 1
ATOM 849 O O . ARG A 1 110 ? -19.101 3.078 28.220 1.00 97.12 110 ARG A O 1
ATOM 856 N N . ALA A 1 111 ? -19.695 1.436 29.620 1.00 96.31 111 ALA A N 1
ATOM 857 C CA . ALA A 1 111 ? -18.906 0.405 28.949 1.00 96.31 111 ALA A CA 1
ATOM 858 C C . ALA A 1 111 ? -19.378 0.191 27.501 1.00 96.31 111 ALA A C 1
ATOM 860 O O . ALA A 1 111 ? -18.564 0.210 26.584 1.00 96.31 111 ALA A O 1
ATOM 861 N N . ARG A 1 112 ? -20.696 0.096 27.270 1.00 97.62 112 ARG A N 1
ATOM 862 C CA . ARG A 1 112 ? -21.267 0.001 25.913 1.00 97.62 112 ARG A CA 1
ATOM 863 C C . ARG A 1 112 ? -20.973 1.237 25.064 1.00 97.62 112 ARG A C 1
ATOM 865 O O . ARG A 1 112 ? -20.731 1.100 23.868 1.00 97.62 112 ARG A O 1
ATOM 872 N N . GLN A 1 113 ? -21.008 2.431 25.657 1.00 95.44 113 GLN A N 1
ATOM 873 C CA . GLN A 1 113 ? -20.654 3.673 24.968 1.00 95.44 113 GLN A CA 1
ATOM 874 C C . GLN A 1 113 ? -19.176 3.688 24.571 1.00 95.44 113 GLN A C 1
ATOM 876 O O . GLN A 1 113 ? -18.885 3.983 23.417 1.00 95.44 113 GLN A O 1
ATOM 881 N N . ASN A 1 114 ? -18.275 3.285 25.469 1.00 96.56 114 ASN A N 1
ATOM 882 C CA . ASN A 1 114 ? -16.845 3.183 25.177 1.00 96.56 114 ASN A CA 1
ATOM 883 C C . ASN A 1 114 ? -16.558 2.137 24.090 1.00 96.56 114 ASN A C 1
ATOM 885 O O . ASN A 1 114 ? -15.824 2.406 23.146 1.00 96.56 114 ASN A O 1
ATOM 889 N N . GLU A 1 115 ? -17.178 0.957 24.162 1.00 95.94 115 GLU A N 1
ATOM 890 C CA . GLU A 1 115 ? -17.040 -0.061 23.113 1.00 95.94 115 GLU A CA 1
ATOM 891 C C . GLU A 1 115 ? -17.550 0.442 21.759 1.00 95.94 115 GLU A C 1
ATOM 893 O O . GLU A 1 115 ? -16.965 0.145 20.715 1.00 95.94 115 GLU A O 1
ATOM 898 N N . ARG A 1 116 ? -18.647 1.207 21.759 1.00 96.25 116 ARG A N 1
ATOM 899 C CA . ARG A 1 116 ? -19.184 1.822 20.547 1.00 96.25 116 ARG A CA 1
ATOM 900 C C . ARG A 1 116 ? -18.229 2.876 19.992 1.00 96.25 116 ARG A C 1
ATOM 902 O O . ARG A 1 116 ? -17.930 2.807 18.803 1.00 96.25 116 ARG A O 1
ATOM 909 N N . SER A 1 117 ? -17.709 3.776 20.827 1.00 96.44 117 SER A N 1
ATOM 910 C CA . SER A 1 117 ? -16.753 4.797 20.389 1.00 96.44 117 SER A CA 1
ATOM 911 C C . SER A 1 117 ? -15.456 4.176 19.877 1.00 96.44 117 SER A C 1
ATOM 913 O O . SER A 1 117 ? -14.945 4.600 18.851 1.00 96.44 117 SER A O 1
ATOM 915 N N . GLU A 1 118 ? -14.952 3.115 20.514 1.00 96.38 118 GLU A N 1
ATOM 916 C CA . GLU A 1 118 ? -13.769 2.397 20.026 1.00 96.38 118 GLU A CA 1
ATOM 917 C C . GLU A 1 118 ? -14.010 1.724 18.670 1.00 96.38 118 GLU A C 1
ATOM 919 O O . GLU A 1 118 ? -13.109 1.662 17.831 1.00 96.38 118 GLU A O 1
ATOM 924 N N . ARG A 1 119 ? -15.211 1.179 18.439 1.00 96.25 119 ARG A N 1
ATOM 925 C CA . ARG A 1 119 ? -15.582 0.599 17.139 1.00 96.25 119 A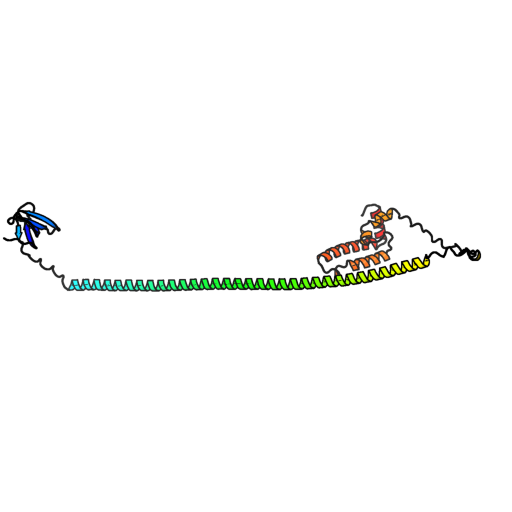RG A CA 1
ATOM 926 C C . ARG A 1 119 ? -15.694 1.671 16.064 1.00 96.25 119 ARG A C 1
ATOM 928 O O . ARG A 1 119 ? -15.218 1.437 14.956 1.00 96.25 119 ARG A O 1
ATOM 935 N N . GLU A 1 120 ? -16.298 2.808 16.390 1.00 96.06 120 GLU A N 1
ATOM 936 C CA . GLU A 1 120 ? -16.408 3.963 15.497 1.00 96.06 120 GLU A CA 1
ATOM 937 C C . GLU A 1 120 ? -15.012 4.505 15.155 1.00 96.06 120 GLU A C 1
ATOM 939 O O . GLU A 1 120 ? -14.667 4.570 13.980 1.00 96.06 120 GLU A O 1
ATOM 944 N N . GLU A 1 121 ? -14.139 4.715 16.142 1.00 95.25 121 GLU A N 1
ATOM 945 C CA . GLU A 1 121 ? -12.760 5.165 15.915 1.00 95.25 121 GLU A CA 1
ATOM 946 C C . GLU A 1 121 ? -11.949 4.154 15.083 1.00 95.25 121 GLU A C 1
ATOM 948 O O . GLU A 1 121 ? -11.211 4.523 14.166 1.00 95.25 121 GLU A O 1
ATOM 953 N N . LYS A 1 122 ? -12.090 2.847 15.347 1.00 96.19 122 LYS A N 1
ATOM 954 C CA . LYS A 1 122 ? -11.455 1.803 14.520 1.00 96.19 122 LYS A CA 1
ATOM 955 C C . LYS A 1 122 ? -11.984 1.819 13.087 1.00 96.19 122 LYS A C 1
ATOM 957 O O . LYS A 1 122 ? -11.196 1.636 12.156 1.00 96.19 122 LYS A O 1
ATOM 962 N N . ALA A 1 123 ? -13.286 2.029 12.896 1.00 96.56 123 ALA A N 1
ATOM 963 C CA . ALA A 1 123 ? -13.892 2.138 11.575 1.00 96.56 123 ALA A CA 1
ATOM 964 C C . ALA A 1 123 ? -13.400 3.389 10.834 1.00 96.56 123 ALA A C 1
ATOM 966 O O . ALA A 1 123 ? -13.052 3.287 9.661 1.00 96.56 123 ALA A O 1
ATOM 967 N N . GLU A 1 124 ? -13.276 4.527 11.517 1.00 96.06 124 GLU A N 1
ATOM 968 C CA . GLU A 1 124 ? -12.727 5.768 10.963 1.00 96.06 124 GLU A CA 1
ATOM 969 C C . GLU A 1 124 ? -11.256 5.620 10.576 1.00 96.06 124 GLU A C 1
ATOM 971 O O . GLU A 1 124 ? -10.877 5.957 9.456 1.00 96.06 124 GLU A O 1
ATOM 976 N N . ARG A 1 125 ? -10.423 5.037 11.449 1.00 96.44 125 ARG A N 1
ATOM 977 C CA . ARG A 1 125 ? -9.013 4.742 11.140 1.00 96.44 125 ARG A CA 1
ATOM 978 C C . ARG A 1 125 ? -8.887 3.822 9.927 1.00 96.44 125 ARG A C 1
ATOM 980 O O . ARG A 1 125 ? -8.037 4.048 9.065 1.00 96.44 125 ARG A O 1
ATOM 987 N N . LYS A 1 126 ? -9.744 2.800 9.835 1.00 97.25 126 LYS A N 1
ATOM 988 C CA . LYS A 1 126 ? -9.790 1.901 8.677 1.00 97.25 126 LYS A CA 1
ATOM 989 C C . LYS A 1 126 ? -10.220 2.648 7.413 1.00 97.25 126 LYS A C 1
ATOM 991 O O . LYS A 1 126 ? -9.542 2.529 6.398 1.00 97.25 126 LYS A O 1
ATOM 996 N N . ALA A 1 127 ? -11.278 3.453 7.479 1.00 97.00 127 ALA A N 1
ATOM 997 C CA . ALA A 1 127 ? -11.756 4.256 6.356 1.00 97.00 127 ALA A CA 1
ATOM 998 C C . ALA A 1 127 ? -10.698 5.266 5.879 1.00 97.00 127 ALA A C 1
ATOM 1000 O O . ALA A 1 127 ? -10.487 5.407 4.677 1.00 97.00 127 ALA A O 1
ATOM 1001 N N . ALA A 1 128 ? -9.977 5.910 6.800 1.00 96.12 128 ALA A N 1
ATOM 1002 C CA . ALA A 1 128 ? -8.872 6.812 6.486 1.00 96.12 128 ALA A CA 1
ATOM 1003 C C . ALA A 1 128 ? -7.709 6.076 5.802 1.00 96.12 128 ALA A C 1
ATOM 1005 O O . ALA A 1 128 ? -7.166 6.561 4.808 1.00 96.12 128 ALA A O 1
ATOM 1006 N N . SER A 1 129 ? -7.355 4.880 6.287 1.00 96.00 129 SER A N 1
ATOM 1007 C CA . SER A 1 129 ? -6.337 4.043 5.647 1.00 96.00 129 SER A CA 1
ATOM 1008 C C . SER A 1 129 ? -6.765 3.591 4.249 1.00 96.00 129 SER A C 1
ATOM 1010 O O . SER A 1 129 ? -5.962 3.651 3.322 1.00 96.00 129 SER A O 1
ATOM 1012 N N . GLU A 1 130 ? -8.014 3.159 4.072 1.00 97.00 130 GLU A N 1
ATOM 1013 C CA . GLU A 1 130 ? -8.552 2.769 2.764 1.00 97.00 130 GLU A CA 1
ATOM 1014 C C . GLU A 1 130 ? -8.602 3.954 1.792 1.00 97.00 130 GLU A C 1
ATOM 1016 O O . GLU A 1 130 ? -8.284 3.800 0.612 1.00 97.00 130 GLU A O 1
ATOM 1021 N N . TRP A 1 131 ? -8.964 5.144 2.274 1.00 97.06 131 TRP A N 1
ATOM 1022 C CA . TRP A 1 131 ? -8.945 6.370 1.480 1.00 97.06 131 TRP A CA 1
ATOM 1023 C C . TRP A 1 131 ? -7.527 6.717 1.013 1.00 97.06 131 TRP A C 1
ATOM 1025 O O . TRP A 1 131 ? -7.326 6.977 -0.173 1.00 97.06 131 TRP A O 1
ATOM 1035 N N . LEU A 1 132 ? -6.532 6.635 1.904 1.00 96.81 132 LEU A N 1
ATOM 1036 C CA . LEU A 1 132 ? -5.130 6.881 1.560 1.00 96.81 132 LEU A CA 1
ATOM 1037 C C . LEU A 1 132 ? -4.623 5.899 0.493 1.00 96.81 132 LEU A C 1
ATOM 1039 O O . LEU A 1 132 ? -3.936 6.303 -0.445 1.00 96.81 132 LEU A O 1
ATOM 1043 N N . GLU A 1 133 ? -4.968 4.616 0.609 1.00 96.00 133 GLU A N 1
ATOM 1044 C CA . GLU A 1 133 ? -4.594 3.609 -0.389 1.00 96.00 133 GLU A CA 1
ATOM 1045 C C . GLU A 1 133 ? -5.284 3.846 -1.740 1.00 96.00 133 GLU A C 1
ATOM 1047 O O . GLU A 1 133 ? -4.652 3.692 -2.787 1.00 96.00 133 GLU A O 1
ATOM 1052 N N . ARG A 1 134 ? -6.544 4.305 -1.751 1.00 96.31 134 ARG A N 1
ATOM 1053 C CA . ARG A 1 134 ? -7.227 4.722 -2.990 1.00 96.31 134 ARG A CA 1
ATOM 1054 C C . ARG A 1 134 ? -6.534 5.913 -3.653 1.00 96.31 134 ARG A C 1
ATOM 1056 O O . ARG A 1 134 ? -6.312 5.872 -4.859 1.00 96.31 134 ARG A O 1
ATOM 1063 N N . GLU A 1 135 ? -6.145 6.923 -2.879 1.00 97.12 135 GLU A N 1
ATOM 1064 C CA . GLU A 1 135 ? -5.383 8.089 -3.356 1.00 97.12 135 GLU A CA 1
ATOM 1065 C C . GLU A 1 135 ? -4.034 7.671 -3.958 1.00 97.12 135 GLU A C 1
ATOM 1067 O O . GLU A 1 135 ? -3.687 8.073 -5.071 1.00 97.12 135 GLU A O 1
ATOM 1072 N N . LYS A 1 136 ? -3.279 6.806 -3.267 1.00 97.69 136 LYS A N 1
ATOM 1073 C CA . LYS A 1 136 ? -2.017 6.257 -3.789 1.00 97.69 136 LYS A CA 1
ATOM 1074 C C . LYS A 1 136 ? -2.235 5.481 -5.085 1.00 97.69 136 LYS A C 1
ATOM 1076 O O . LYS A 1 136 ? -1.474 5.666 -6.032 1.00 97.69 136 LYS A O 1
ATOM 1081 N N . ALA A 1 137 ? -3.275 4.651 -5.150 1.00 96.19 137 ALA A N 1
ATOM 1082 C CA . ALA A 1 137 ? -3.611 3.898 -6.352 1.00 96.19 137 ALA A CA 1
ATOM 1083 C C . ALA A 1 137 ? -3.998 4.821 -7.519 1.00 96.19 137 ALA A C 1
ATOM 1085 O O . ALA A 1 137 ? -3.610 4.565 -8.657 1.00 96.19 137 ALA A O 1
ATOM 1086 N N . GLU A 1 138 ? -4.727 5.909 -7.264 1.00 96.81 138 GLU A N 1
ATOM 1087 C CA . GLU A 1 138 ? -5.058 6.897 -8.292 1.00 96.81 138 GLU A CA 1
ATOM 1088 C C . GLU A 1 138 ? -3.810 7.630 -8.798 1.00 96.81 138 GLU A C 1
ATOM 1090 O O . GLU A 1 138 ? -3.620 7.760 -10.009 1.00 96.81 138 GLU A O 1
ATOM 1095 N N . ARG A 1 139 ? -2.922 8.055 -7.892 1.00 96.88 139 ARG A N 1
ATOM 1096 C CA . ARG A 1 139 ? -1.637 8.669 -8.260 1.00 96.88 139 ARG A CA 1
ATOM 1097 C C . ARG A 1 139 ? -0.780 7.717 -9.090 1.00 96.88 139 ARG A C 1
ATOM 1099 O O . ARG A 1 139 ? -0.290 8.130 -10.136 1.00 96.88 139 ARG A O 1
ATOM 1106 N N . ALA A 1 140 ? -0.684 6.449 -8.692 1.00 96.38 140 ALA A N 1
ATOM 1107 C CA . ALA A 1 140 ? 0.031 5.424 -9.448 1.00 96.38 140 ALA A CA 1
ATOM 1108 C C . ALA A 1 140 ? -0.572 5.220 -10.848 1.00 96.38 140 ALA A C 1
ATOM 1110 O O . ALA A 1 140 ? 0.159 5.180 -11.832 1.00 96.38 140 ALA A O 1
ATOM 1111 N N . ARG A 1 141 ? -1.907 5.185 -10.980 1.00 98.00 141 ARG A N 1
ATOM 1112 C CA . ARG A 1 141 ? -2.577 5.108 -12.293 1.00 98.00 141 ARG A CA 1
ATOM 1113 C C . ARG A 1 141 ? -2.269 6.319 -13.172 1.00 98.00 141 ARG A C 1
ATOM 1115 O O . ARG A 1 141 ? -2.034 6.152 -14.366 1.00 98.00 141 ARG A O 1
ATOM 1122 N N . LYS A 1 142 ? -2.270 7.530 -12.605 1.00 97.50 142 LYS A N 1
ATOM 1123 C CA . LYS A 1 142 ? -1.912 8.760 -13.336 1.00 97.50 142 LYS A CA 1
ATOM 1124 C C . LYS A 1 142 ? -0.448 8.740 -13.774 1.00 97.50 142 LYS A C 1
ATOM 1126 O O . LYS A 1 142 ? -0.151 9.103 -14.909 1.00 97.50 142 LYS A O 1
ATOM 1131 N N . GLU A 1 143 ? 0.450 8.280 -12.909 1.00 95.75 143 GLU A N 1
ATOM 1132 C CA . GLU A 1 143 ? 1.872 8.122 -13.221 1.00 95.75 143 GLU A CA 1
ATOM 1133 C C . GLU A 1 143 ? 2.092 7.084 -14.330 1.00 95.75 143 GLU A C 1
ATOM 1135 O O . GLU A 1 143 ? 2.763 7.378 -15.315 1.00 95.75 143 GLU A O 1
ATOM 1140 N N . GLU A 1 144 ? 1.443 5.919 -14.257 1.00 95.12 144 GLU A N 1
ATOM 1141 C CA . GLU A 1 144 ? 1.487 4.902 -15.313 1.00 95.12 144 GLU A CA 1
ATOM 1142 C C . GLU A 1 144 ? 0.933 5.414 -16.648 1.00 95.12 144 GLU A C 1
ATOM 1144 O O . GLU A 1 144 ? 1.481 5.103 -17.710 1.00 95.12 144 GLU A O 1
ATOM 1149 N N . GLN A 1 145 ? -0.149 6.198 -16.619 1.00 96.06 145 GLN A N 1
ATOM 1150 C CA . GLN A 1 145 ? -0.696 6.842 -17.814 1.00 96.06 145 GLN A CA 1
ATOM 1151 C C . GLN A 1 145 ? 0.299 7.836 -18.418 1.00 96.06 145 GLN A C 1
ATOM 1153 O O . GLN A 1 145 ? 0.512 7.819 -19.632 1.00 96.06 145 GLN A O 1
ATOM 1158 N N . TYR A 1 146 ? 0.942 8.661 -17.590 1.00 95.69 146 TYR A N 1
ATOM 1159 C CA . TYR A 1 146 ? 1.972 9.598 -18.033 1.00 95.69 146 TYR A CA 1
ATOM 1160 C C . TYR A 1 146 ? 3.183 8.868 -18.628 1.00 95.69 146 TYR A C 1
ATOM 1162 O O . TYR A 1 146 ? 3.648 9.201 -19.720 1.00 95.69 146 TYR A O 1
ATOM 1170 N N . ASP A 1 147 ? 3.653 7.815 -17.965 1.00 96.44 147 ASP A N 1
ATOM 1171 C CA . ASP A 1 147 ? 4.754 6.985 -18.441 1.00 96.44 147 ASP A CA 1
ATOM 1172 C C . ASP A 1 147 ? 4.417 6.275 -19.752 1.00 96.44 147 ASP A C 1
ATOM 1174 O O . ASP A 1 147 ? 5.262 6.190 -20.649 1.00 96.44 147 ASP A O 1
ATOM 1178 N N . ARG A 1 148 ? 3.179 5.791 -19.901 1.00 97.19 148 ARG A N 1
ATOM 1179 C CA . ARG A 1 148 ? 2.687 5.223 -21.159 1.00 97.19 148 ARG A CA 1
ATOM 1180 C C . ARG A 1 148 ? 2.709 6.268 -22.270 1.00 97.19 148 ARG A C 1
ATOM 1182 O O . ARG A 1 148 ? 3.309 6.005 -23.310 1.00 97.19 148 ARG A O 1
ATOM 1189 N N . ALA A 1 149 ? 2.151 7.455 -22.034 1.00 97.38 149 ALA A N 1
ATOM 1190 C CA . ALA A 1 149 ? 2.153 8.546 -23.006 1.00 97.38 149 ALA A CA 1
ATOM 1191 C C . ALA A 1 149 ? 3.584 8.936 -23.417 1.00 97.38 149 ALA A C 1
ATOM 1193 O O . ALA A 1 149 ? 3.885 9.066 -24.603 1.00 97.38 149 ALA A O 1
ATOM 1194 N N . ARG A 1 150 ? 4.509 9.015 -22.454 1.00 98.06 150 ARG A N 1
ATOM 1195 C CA . ARG A 1 150 ? 5.926 9.306 -22.706 1.00 98.06 150 ARG A CA 1
ATOM 1196 C C . ARG A 1 150 ? 6.618 8.212 -23.525 1.00 98.06 150 ARG A C 1
ATOM 1198 O O . ARG A 1 150 ? 7.462 8.512 -24.372 1.00 98.06 150 ARG A O 1
ATOM 1205 N N . ARG A 1 151 ? 6.303 6.934 -23.280 1.00 97.19 151 ARG A N 1
ATOM 1206 C CA . ARG A 1 151 ? 6.819 5.803 -24.077 1.00 97.19 151 ARG A CA 1
ATOM 1207 C C . ARG A 1 151 ? 6.275 5.840 -25.501 1.00 97.19 151 ARG A C 1
ATOM 1209 O O . ARG A 1 151 ? 7.048 5.647 -26.436 1.00 97.19 151 ARG A O 1
ATOM 1216 N N . GLU A 1 152 ? 4.988 6.126 -25.667 1.00 97.38 152 GLU A N 1
ATOM 1217 C CA . GLU A 1 152 ? 4.356 6.277 -26.978 1.00 97.38 152 GLU A CA 1
ATOM 1218 C C . GLU A 1 152 ? 4.951 7.447 -27.763 1.00 97.38 152 GLU A C 1
ATOM 1220 O O . GLU A 1 152 ? 5.260 7.295 -28.941 1.00 97.38 152 GLU A O 1
ATOM 1225 N N . GLU A 1 153 ? 5.188 8.590 -27.122 1.00 96.62 153 GLU A N 1
ATOM 1226 C CA . GLU A 1 153 ? 5.826 9.740 -27.762 1.00 96.62 153 GLU A CA 1
ATOM 1227 C C . GLU A 1 153 ? 7.248 9.409 -28.232 1.00 96.62 153 GLU A C 1
ATOM 1229 O O . GLU A 1 153 ? 7.598 9.659 -29.387 1.00 96.62 153 GLU A O 1
ATOM 1234 N N . ARG A 1 154 ? 8.058 8.762 -27.383 1.00 97.62 154 ARG A N 1
ATOM 1235 C CA . ARG A 1 154 ? 9.395 8.284 -27.775 1.00 97.62 154 ARG A CA 1
ATOM 1236 C C . ARG A 1 154 ? 9.327 7.302 -28.943 1.00 97.62 154 ARG A C 1
ATOM 1238 O O . ARG A 1 154 ? 10.141 7.396 -29.860 1.00 97.62 154 ARG A O 1
ATOM 1245 N N . ALA A 1 155 ? 8.356 6.389 -28.933 1.00 97.44 155 ALA A N 1
ATOM 1246 C CA . ALA A 1 155 ? 8.145 5.447 -30.026 1.00 97.44 155 ALA A CA 1
ATOM 1247 C C . ALA A 1 155 ? 7.744 6.164 -31.326 1.00 97.44 155 ALA A C 1
ATOM 1249 O O . ALA A 1 155 ? 8.262 5.818 -32.386 1.00 97.44 155 ALA A O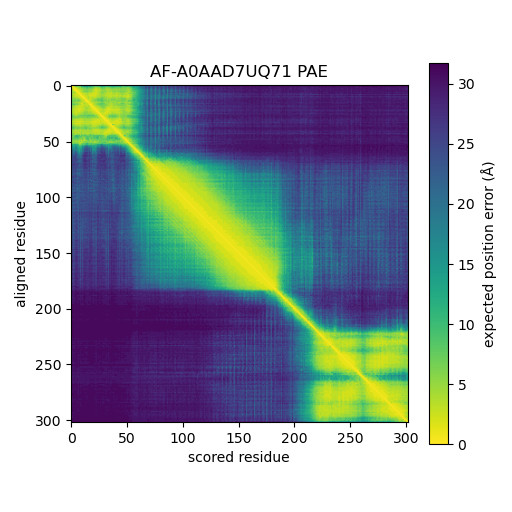 1
ATOM 1250 N N . ARG A 1 156 ? 6.892 7.198 -31.256 1.00 97.88 156 ARG A N 1
ATOM 1251 C CA . ARG A 1 156 ? 6.529 8.044 -32.408 1.00 97.88 156 ARG A CA 1
ATOM 1252 C C . ARG A 1 156 ? 7.744 8.775 -32.971 1.00 97.88 156 ARG A C 1
ATOM 1254 O O . ARG A 1 156 ? 7.979 8.702 -34.172 1.00 97.88 156 ARG A O 1
ATOM 1261 N N . GLN A 1 157 ? 8.552 9.403 -32.117 1.00 97.50 157 GLN A N 1
ATOM 1262 C CA . GLN A 1 157 ? 9.780 10.090 -32.537 1.00 97.50 157 GLN A CA 1
ATOM 1263 C C . GLN A 1 157 ? 10.784 9.120 -33.176 1.00 97.50 157 GLN A C 1
ATOM 1265 O O . GLN A 1 157 ? 11.424 9.436 -34.181 1.00 97.50 157 GLN A O 1
ATOM 1270 N N . GLU A 1 158 ? 10.923 7.913 -32.624 1.00 97.31 158 GLU A N 1
ATOM 1271 C CA . GLU A 1 158 ? 11.790 6.896 -33.210 1.00 97.31 158 GLU A CA 1
ATOM 1272 C C . GLU A 1 158 ? 11.249 6.385 -34.550 1.00 97.31 158 GLU A C 1
ATOM 1274 O O . GLU A 1 158 ? 12.025 6.241 -35.498 1.00 97.31 158 GLU A O 1
ATOM 1279 N N . ALA A 1 159 ? 9.941 6.142 -34.651 1.00 96.62 159 ALA A N 1
ATOM 1280 C CA . ALA A 1 159 ? 9.289 5.740 -35.891 1.00 96.62 159 ALA A CA 1
ATOM 1281 C C . ALA A 1 159 ? 9.453 6.811 -36.975 1.00 96.62 159 ALA A C 1
ATOM 1283 O O . ALA A 1 159 ? 9.821 6.484 -38.101 1.00 96.62 159 ALA A O 1
ATOM 1284 N N . GLU A 1 160 ? 9.286 8.087 -36.629 1.00 97.75 160 GLU A N 1
ATOM 1285 C CA . GLU A 1 160 ? 9.514 9.206 -37.541 1.00 97.75 160 GLU A CA 1
ATOM 1286 C C . GLU A 1 160 ? 10.976 9.268 -37.999 1.00 97.75 160 GLU A C 1
ATOM 1288 O O . GLU A 1 160 ? 11.257 9.372 -39.194 1.00 97.75 160 GLU A O 1
ATOM 1293 N N . ARG A 1 161 ? 11.934 9.130 -37.074 1.00 98.00 161 ARG A N 1
ATOM 1294 C CA . ARG A 1 161 ? 13.362 9.090 -37.420 1.00 98.00 161 ARG A CA 1
ATOM 1295 C C . ARG A 1 161 ? 13.679 7.927 -38.361 1.00 98.00 161 ARG A C 1
ATOM 1297 O O . ARG A 1 161 ? 14.411 8.114 -39.332 1.00 98.00 161 ARG A O 1
ATOM 1304 N N . ARG A 1 162 ? 13.119 6.742 -38.097 1.00 97.44 162 ARG A N 1
ATOM 1305 C CA . ARG A 1 162 ? 13.263 5.557 -38.958 1.00 97.44 162 ARG A CA 1
ATOM 1306 C C . ARG A 1 162 ? 12.631 5.783 -40.331 1.00 97.44 162 ARG A C 1
ATOM 1308 O O . ARG A 1 162 ? 13.247 5.412 -41.324 1.00 97.44 162 ARG A O 1
ATOM 1315 N N . ALA A 1 163 ? 11.464 6.423 -40.403 1.00 97.06 163 ALA A N 1
ATOM 1316 C CA . ALA A 1 163 ? 10.800 6.758 -41.661 1.00 97.06 163 ALA A CA 1
ATOM 1317 C C . ALA A 1 163 ? 11.636 7.740 -42.496 1.00 97.06 163 ALA A C 1
ATOM 1319 O O . ALA A 1 163 ? 11.898 7.471 -43.666 1.00 97.06 163 ALA A O 1
ATOM 1320 N N . ARG A 1 164 ? 12.157 8.812 -41.880 1.00 97.75 164 ARG A N 1
ATOM 1321 C CA . ARG A 1 164 ? 13.068 9.767 -42.539 1.00 97.75 164 ARG A CA 1
ATOM 1322 C C . ARG A 1 164 ? 14.338 9.085 -43.054 1.00 97.75 164 ARG A C 1
ATOM 1324 O O . ARG A 1 164 ? 14.809 9.377 -44.152 1.00 97.75 164 ARG A O 1
ATOM 1331 N N . GLU A 1 165 ? 14.908 8.160 -42.280 1.00 96.50 165 GLU A N 1
ATOM 1332 C CA . GLU A 1 165 ? 16.085 7.404 -42.713 1.00 96.50 165 GLU A CA 1
ATOM 1333 C C . GLU A 1 165 ? 15.763 6.430 -43.856 1.00 96.50 165 GLU A C 1
ATOM 1335 O O . GLU A 1 165 ? 16.536 6.335 -44.812 1.00 96.50 165 GLU A O 1
ATOM 1340 N N . ALA A 1 166 ? 14.625 5.736 -43.787 1.00 96.06 166 ALA A N 1
ATOM 1341 C CA . ALA A 1 166 ? 14.152 4.851 -44.845 1.00 96.06 166 ALA A CA 1
ATOM 1342 C C . ALA A 1 166 ? 13.905 5.622 -46.148 1.00 96.06 166 ALA A C 1
ATOM 1344 O O . ALA A 1 166 ? 14.340 5.175 -47.207 1.00 96.06 166 ALA A O 1
ATOM 1345 N N . GLU A 1 167 ? 13.304 6.811 -46.072 1.00 96.44 167 GLU A N 1
ATOM 1346 C CA . GLU A 1 167 ? 13.111 7.689 -47.225 1.00 96.44 167 GLU A CA 1
ATOM 1347 C C . GLU A 1 167 ? 14.450 8.149 -47.810 1.00 96.44 167 GLU A C 1
ATOM 1349 O O . GLU A 1 167 ? 14.659 8.069 -49.020 1.00 96.44 167 GLU A O 1
ATOM 1354 N N . ARG A 1 168 ? 15.405 8.565 -46.966 1.00 97.56 168 ARG A N 1
ATOM 1355 C CA . ARG A 1 168 ? 16.757 8.926 -47.419 1.00 97.56 168 ARG A CA 1
ATOM 1356 C C . ARG A 1 168 ? 17.426 7.763 -48.152 1.00 97.56 168 ARG A C 1
ATOM 1358 O O . ARG A 1 168 ? 17.975 7.966 -49.233 1.00 97.56 168 ARG A O 1
ATOM 1365 N N . ARG A 1 169 ? 17.346 6.549 -47.597 1.00 96.56 169 ARG A N 1
ATOM 1366 C CA . ARG A 1 169 ? 17.870 5.331 -48.233 1.00 96.56 169 ARG A CA 1
ATOM 1367 C C . ARG A 1 169 ? 17.153 5.036 -49.550 1.00 96.56 169 ARG A C 1
ATOM 1369 O O . ARG A 1 169 ? 17.822 4.698 -50.516 1.00 96.56 169 ARG A O 1
ATOM 1376 N N . ALA A 1 170 ? 15.833 5.203 -49.624 1.00 95.62 170 ALA A N 1
ATOM 1377 C CA . ALA A 1 170 ? 15.063 5.014 -50.855 1.00 95.62 170 ALA A CA 1
ATOM 1378 C C . ALA A 1 170 ? 15.441 6.035 -51.945 1.00 95.62 170 ALA A C 1
ATOM 1380 O O . ALA A 1 170 ? 15.616 5.681 -53.109 1.00 95.62 170 ALA A O 1
ATOM 1381 N N . ARG A 1 171 ? 15.644 7.306 -51.574 1.00 96.38 171 ARG A N 1
ATOM 1382 C CA . ARG A 1 171 ? 16.142 8.342 -52.494 1.00 96.38 171 ARG A CA 1
ATOM 1383 C C . ARG A 1 171 ? 17.541 8.003 -53.008 1.00 96.38 171 ARG A C 1
ATOM 1385 O O . ARG A 1 171 ? 17.828 8.189 -54.188 1.00 96.38 171 ARG A O 1
ATOM 1392 N N . GLU A 1 172 ? 18.411 7.493 -52.141 1.00 94.88 172 GLU A N 1
ATOM 1393 C CA . GLU A 1 172 ? 19.765 7.078 -52.508 1.00 94.88 172 GLU A CA 1
ATOM 1394 C C . GLU A 1 172 ? 19.769 5.839 -53.414 1.00 94.88 172 GLU A C 1
ATOM 1396 O O . GLU A 1 172 ? 20.485 5.818 -54.418 1.00 94.88 172 GLU A O 1
ATOM 1401 N N . THR A 1 173 ? 18.939 4.832 -53.120 1.00 95.69 173 THR A N 1
ATOM 1402 C CA . THR A 1 173 ? 18.799 3.651 -53.981 1.00 95.69 173 THR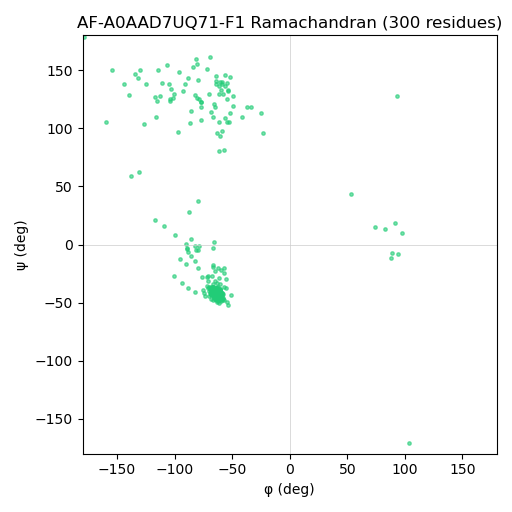 A CA 1
ATOM 1403 C C . THR A 1 173 ? 18.246 4.029 -55.347 1.00 95.69 173 THR A C 1
ATOM 1405 O O . THR A 1 173 ? 18.768 3.532 -56.345 1.00 95.69 173 THR A O 1
ATOM 1408 N N . GLU A 1 174 ? 17.277 4.945 -55.434 1.00 93.44 174 GLU A N 1
ATOM 1409 C CA . GLU A 1 174 ? 16.797 5.423 -56.732 1.00 93.44 174 GLU A CA 1
ATOM 1410 C C . GLU A 1 174 ? 17.806 6.301 -57.469 1.00 93.44 174 GLU A C 1
ATOM 1412 O O . GLU A 1 174 ? 17.971 6.156 -58.682 1.00 93.44 174 GLU A O 1
ATOM 1417 N N . ARG A 1 175 ? 18.573 7.142 -56.763 1.00 94.31 175 ARG A N 1
ATOM 1418 C CA . ARG A 1 175 ? 19.701 7.865 -57.368 1.00 94.31 175 ARG A CA 1
ATOM 1419 C C . ARG A 1 175 ? 20.711 6.889 -57.972 1.00 94.31 175 ARG A C 1
ATOM 1421 O O . ARG A 1 175 ? 21.094 7.065 -59.127 1.00 94.31 175 ARG A O 1
ATOM 1428 N N . ARG A 1 176 ? 21.090 5.840 -57.234 1.00 92.88 176 ARG A N 1
ATOM 1429 C CA . ARG A 1 176 ? 22.020 4.800 -57.695 1.00 92.88 176 ARG A CA 1
ATOM 1430 C C . ARG A 1 176 ? 21.447 3.992 -58.858 1.00 92.88 176 ARG A C 1
ATOM 1432 O O . ARG A 1 176 ? 22.169 3.722 -59.810 1.00 92.88 176 ARG A O 1
ATOM 1439 N N . LYS A 1 177 ? 20.158 3.636 -58.832 1.00 91.31 177 LYS A N 1
ATOM 1440 C CA . LYS A 1 177 ? 19.480 2.979 -59.965 1.00 91.31 177 LYS A CA 1
ATOM 1441 C C . LYS A 1 177 ? 19.444 3.877 -61.200 1.00 91.31 177 LYS A C 1
ATOM 1443 O O . LYS A 1 177 ? 19.659 3.383 -62.302 1.00 91.31 177 LYS A O 1
ATOM 1448 N N . ARG A 1 178 ? 19.198 5.183 -61.043 1.00 89.19 178 ARG A N 1
ATOM 1449 C CA . ARG A 1 178 ? 19.219 6.165 -62.140 1.00 89.19 178 ARG A CA 1
ATOM 1450 C C . ARG A 1 178 ? 20.621 6.334 -62.717 1.00 89.19 178 ARG A C 1
ATOM 1452 O O . ARG A 1 178 ? 20.769 6.372 -63.932 1.00 89.19 178 ARG A O 1
ATOM 1459 N N . GLU A 1 179 ? 21.635 6.413 -61.864 1.00 88.12 179 GLU A N 1
ATOM 1460 C CA . GLU A 1 179 ? 23.041 6.465 -62.269 1.00 88.12 179 GLU A CA 1
ATOM 1461 C C . GLU A 1 179 ? 23.463 5.184 -62.989 1.00 88.12 179 GLU A C 1
ATOM 1463 O O . GLU A 1 179 ? 24.004 5.261 -64.087 1.00 88.12 179 GLU A O 1
ATOM 1468 N N . TYR A 1 180 ? 23.120 4.017 -62.440 1.00 83.75 180 TYR A N 1
ATOM 1469 C CA . TYR A 1 180 ? 23.323 2.728 -63.097 1.00 83.75 180 TYR A CA 1
ATOM 1470 C C . TYR A 1 180 ? 22.623 2.690 -64.457 1.00 83.75 180 TYR A C 1
ATOM 1472 O O . TYR A 1 180 ? 23.250 2.359 -65.455 1.00 83.75 180 TYR A O 1
ATOM 1480 N N . ARG A 1 181 ? 21.354 3.114 -64.534 1.00 83.44 181 ARG A N 1
ATOM 1481 C CA . ARG A 1 181 ? 20.619 3.210 -65.800 1.00 83.44 181 ARG A CA 1
ATOM 1482 C C . ARG A 1 181 ? 21.283 4.181 -66.771 1.00 83.44 181 ARG A C 1
ATOM 1484 O O . ARG A 1 181 ? 21.219 3.921 -67.954 1.00 83.44 181 ARG A O 1
ATOM 1491 N N . ARG A 1 182 ? 21.912 5.269 -66.316 1.00 81.06 182 ARG A N 1
ATOM 1492 C CA . ARG A 1 182 ? 22.638 6.220 -67.177 1.00 81.06 182 ARG A CA 1
ATOM 1493 C C . ARG A 1 182 ? 23.964 5.643 -67.679 1.00 81.06 182 ARG A C 1
ATOM 1495 O O . ARG A 1 182 ? 24.259 5.784 -68.857 1.00 81.06 182 ARG A O 1
ATOM 1502 N N . ALA A 1 183 ? 24.737 5.004 -66.803 1.00 76.62 183 ALA A N 1
ATOM 1503 C CA . ALA A 1 183 ? 26.039 4.416 -67.121 1.00 76.62 183 ALA A CA 1
ATOM 1504 C C . ALA A 1 183 ? 25.921 3.147 -67.981 1.00 76.62 183 ALA A C 1
ATOM 1506 O O . ALA A 1 183 ? 26.743 2.917 -68.859 1.00 76.62 183 ALA A O 1
ATOM 1507 N N . TYR A 1 184 ? 24.876 2.352 -67.742 1.00 67.62 184 TYR A N 1
ATOM 1508 C CA . TYR A 1 184 ? 24.572 1.108 -68.452 1.00 67.62 184 TYR A CA 1
ATOM 1509 C C . TYR A 1 184 ? 23.345 1.235 -69.365 1.00 67.62 184 TYR A C 1
ATOM 1511 O O . TYR A 1 184 ? 22.795 0.224 -69.808 1.00 67.62 184 TYR A O 1
ATOM 1519 N N . SER A 1 185 ? 22.902 2.462 -69.674 1.00 64.56 185 SER A N 1
ATOM 1520 C CA . SER A 1 185 ? 21.986 2.696 -70.794 1.00 64.56 185 SER A CA 1
ATOM 1521 C C . SER A 1 185 ? 22.745 2.241 -72.022 1.00 64.56 185 SER A C 1
ATOM 1523 O O . SER A 1 185 ? 23.702 2.906 -72.412 1.00 64.56 185 SER A O 1
ATOM 1525 N N . LYS A 1 186 ? 22.359 1.077 -72.558 1.00 56.59 186 LYS A N 1
ATOM 1526 C CA . LYS A 1 186 ? 22.975 0.447 -73.727 1.00 56.59 186 LYS A CA 1
ATOM 1527 C C . LYS A 1 186 ? 23.381 1.538 -74.727 1.00 56.59 186 LYS A C 1
ATOM 1529 O O . LYS A 1 186 ? 22.489 2.260 -75.182 1.00 56.59 186 LYS A O 1
ATOM 1534 N N . PRO A 1 187 ? 24.680 1.691 -75.048 1.00 53.28 187 PRO A N 1
ATOM 1535 C CA . PRO A 1 187 ? 25.074 2.469 -76.205 1.00 53.28 187 PRO A CA 1
ATOM 1536 C C . PRO A 1 187 ? 24.305 1.891 -77.382 1.00 53.28 187 PRO A C 1
ATOM 1538 O O . PRO A 1 187 ? 24.188 0.670 -77.511 1.00 53.28 187 PRO A O 1
ATOM 1541 N N . ASP A 1 188 ? 23.701 2.771 -78.162 1.00 53.84 188 ASP A N 1
ATOM 1542 C CA . ASP A 1 188 ? 22.870 2.398 -79.288 1.00 53.84 188 ASP A CA 1
ATOM 1543 C C . ASP A 1 188 ? 23.677 1.474 -80.216 1.00 53.84 188 ASP A C 1
ATOM 1545 O O . ASP A 1 188 ? 24.597 1.914 -80.904 1.00 53.84 188 ASP A O 1
ATOM 1549 N N . TRP A 1 189 ? 23.380 0.172 -80.211 1.00 51.03 189 TRP A N 1
ATOM 1550 C CA . TRP A 1 189 ? 24.054 -0.816 -81.067 1.00 51.03 189 TRP A CA 1
ATOM 1551 C C . TRP A 1 189 ? 23.729 -0.588 -82.555 1.00 51.03 189 TRP A C 1
ATOM 1553 O O . TRP A 1 189 ? 24.273 -1.265 -83.421 1.00 51.03 189 TRP A O 1
ATOM 1563 N N . ARG A 1 190 ? 22.858 0.391 -82.849 1.00 50.47 190 ARG A N 1
ATOM 1564 C CA . ARG A 1 190 ? 22.567 0.942 -84.177 1.00 50.47 190 ARG A CA 1
ATOM 1565 C C . ARG A 1 190 ? 23.526 2.055 -84.618 1.00 50.47 190 ARG A C 1
ATOM 1567 O O . ARG A 1 190 ? 23.313 2.631 -85.681 1.00 50.47 190 ARG A O 1
ATOM 1574 N N . ARG A 1 191 ? 24.576 2.385 -83.858 1.00 47.22 191 ARG A N 1
ATOM 1575 C CA . ARG A 1 191 ? 25.701 3.164 -84.400 1.00 47.22 191 ARG A CA 1
ATOM 1576 C C . ARG A 1 191 ? 26.590 2.240 -85.243 1.00 47.22 191 ARG A C 1
ATOM 1578 O O . ARG A 1 191 ? 27.083 1.253 -84.698 1.00 47.22 191 ARG A O 1
ATOM 1585 N N . PRO A 1 192 ? 26.826 2.534 -86.537 1.00 50.12 192 PRO A N 1
ATOM 1586 C CA . PRO A 1 192 ? 27.775 1.772 -87.337 1.00 50.12 192 PRO A CA 1
ATOM 1587 C C . PRO A 1 192 ? 29.147 1.827 -86.670 1.00 50.12 192 PRO A C 1
ATOM 1589 O O . PRO A 1 192 ? 29.627 2.902 -86.309 1.00 50.12 192 PRO A O 1
ATOM 1592 N N . PHE A 1 193 ? 29.757 0.662 -86.493 1.00 41.78 193 PHE A N 1
ATOM 1593 C CA . PHE A 1 193 ? 31.097 0.498 -85.946 1.00 41.78 193 PHE A CA 1
ATOM 1594 C C . PHE A 1 193 ? 32.106 1.222 -86.860 1.00 41.78 193 PHE A C 1
ATOM 1596 O O . PHE A 1 193 ? 32.543 0.679 -87.876 1.00 41.78 193 PHE A O 1
ATOM 1603 N N . SER A 1 194 ? 32.429 2.485 -86.560 1.00 53.81 194 SER A N 1
ATOM 1604 C CA . SER A 1 194 ? 33.382 3.260 -87.356 1.00 53.81 194 SER A CA 1
ATOM 1605 C C . SER A 1 194 ? 34.806 2.839 -86.985 1.00 53.81 194 SER A C 1
ATOM 1607 O O . SER A 1 194 ? 35.201 2.866 -85.821 1.00 53.81 194 SER A O 1
ATOM 1609 N N . HIS A 1 195 ? 35.596 2.438 -87.981 1.00 50.06 195 HIS A N 1
ATOM 1610 C CA . HIS A 1 195 ? 36.972 1.951 -87.812 1.00 50.06 195 HIS A CA 1
ATOM 1611 C C . HIS A 1 195 ? 37.970 3.016 -87.300 1.00 50.06 195 HIS A C 1
ATOM 1613 O O . HIS A 1 195 ? 39.157 2.724 -87.162 1.00 50.06 195 HIS A O 1
ATOM 1619 N N . GLN A 1 196 ? 37.527 4.247 -87.013 1.00 52.31 196 GLN A N 1
ATOM 1620 C CA . GLN A 1 196 ? 38.387 5.319 -86.496 1.00 52.31 196 GLN A CA 1
ATOM 1621 C C . GLN A 1 196 ? 38.459 5.370 -84.962 1.00 52.31 196 GLN A C 1
ATOM 1623 O O . GLN A 1 196 ? 39.431 5.906 -84.436 1.00 52.31 196 GLN A O 1
ATOM 1628 N N . ASP A 1 197 ? 37.539 4.720 -84.241 1.00 47.91 197 ASP A N 1
ATOM 1629 C CA . ASP A 1 197 ? 37.618 4.584 -82.775 1.00 47.91 197 ASP A CA 1
ATOM 1630 C C . ASP A 1 197 ? 38.597 3.472 -82.329 1.00 47.91 197 ASP A C 1
ATOM 1632 O O . ASP A 1 197 ? 38.890 3.309 -81.146 1.00 47.91 197 ASP A O 1
ATOM 1636 N N . ALA A 1 198 ? 39.169 2.726 -83.283 1.00 47.25 198 ALA A N 1
ATOM 1637 C CA . ALA A 1 198 ? 40.094 1.614 -83.056 1.00 47.25 198 ALA A CA 1
ATOM 1638 C C . ALA A 1 198 ? 41.577 2.034 -82.953 1.00 47.25 198 ALA A C 1
ATOM 1640 O O . ALA A 1 198 ? 42.472 1.250 -83.270 1.00 47.25 198 ALA A O 1
ATOM 1641 N N . ARG A 1 199 ? 41.876 3.265 -82.516 1.00 49.50 199 ARG A N 1
ATOM 1642 C CA . ARG A 1 199 ? 43.261 3.699 -82.247 1.00 49.50 199 ARG A CA 1
ATOM 1643 C C . ARG A 1 199 ? 43.420 4.363 -80.888 1.00 49.50 199 ARG A C 1
ATOM 1645 O O . ARG A 1 199 ? 43.856 5.504 -80.788 1.00 49.50 199 ARG A O 1
ATOM 1652 N N . ARG A 1 200 ? 43.155 3.609 -79.823 1.00 44.59 200 ARG A N 1
ATOM 1653 C CA . ARG A 1 200 ? 43.961 3.716 -78.602 1.00 44.59 200 ARG A CA 1
ATOM 1654 C C . ARG A 1 200 ? 43.799 2.447 -77.765 1.00 44.59 200 ARG A C 1
ATOM 1656 O O . ARG A 1 200 ? 42.753 2.293 -77.142 1.00 44.59 200 ARG A O 1
ATOM 1663 N N . PRO 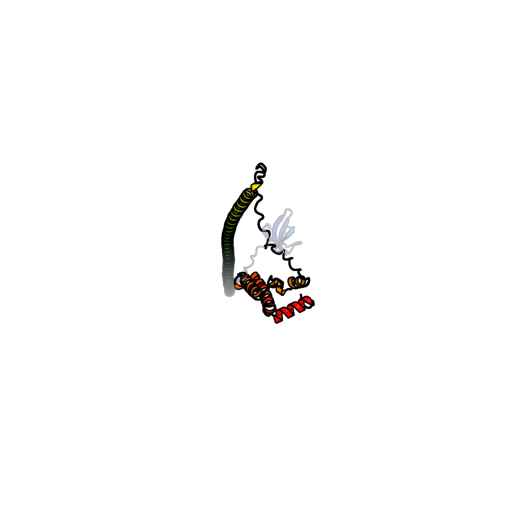A 1 201 ? 44.789 1.543 -77.716 1.00 50.16 201 PRO A N 1
ATOM 1664 C CA . PRO A 1 201 ? 44.849 0.608 -76.606 1.00 50.16 201 PRO A CA 1
ATOM 1665 C C . PRO A 1 201 ? 45.1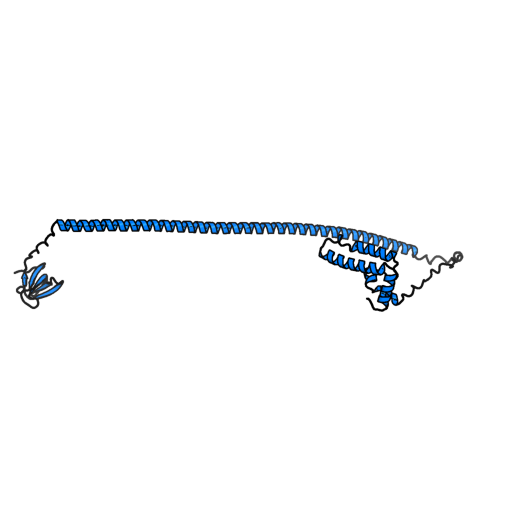19 1.449 -75.348 1.00 50.16 201 PRO A C 1
ATOM 1667 O O . PRO A 1 201 ? 46.117 2.179 -75.315 1.00 50.16 201 PRO A O 1
ATOM 1670 N N . PRO A 1 202 ? 44.257 1.439 -74.317 1.00 44.59 202 PRO A N 1
ATOM 1671 C CA . PRO A 1 202 ? 44.688 1.896 -73.013 1.00 44.59 202 PRO A CA 1
ATOM 1672 C C . PRO A 1 202 ? 45.726 0.876 -72.556 1.00 44.59 202 PRO A C 1
ATOM 1674 O O . PRO A 1 202 ? 45.385 -0.279 -72.334 1.00 44.59 202 PRO A O 1
ATOM 1677 N N . HIS A 1 203 ? 46.983 1.313 -72.516 1.00 46.31 203 HIS A N 1
ATOM 1678 C CA . HIS A 1 203 ? 48.109 0.708 -71.814 1.00 46.31 203 HIS A CA 1
ATOM 1679 C C . HIS A 1 203 ? 47.629 -0.180 -70.654 1.00 46.31 203 HIS A C 1
ATOM 1681 O O . HIS A 1 203 ? 47.334 0.295 -69.557 1.00 46.31 203 HIS A O 1
ATOM 1687 N N . GLU A 1 204 ? 47.532 -1.479 -70.933 1.00 49.19 204 GLU A N 1
ATOM 1688 C CA . GLU A 1 204 ? 47.178 -2.558 -70.008 1.00 49.19 204 GLU A CA 1
ATOM 1689 C C . GLU A 1 204 ? 48.405 -2.932 -69.159 1.00 49.19 204 GLU A C 1
ATOM 1691 O O . GLU A 1 204 ? 48.686 -4.089 -68.857 1.00 49.19 204 GLU A O 1
ATOM 1696 N N . GLU A 1 205 ? 49.179 -1.916 -68.788 1.00 54.31 205 GLU A N 1
ATOM 1697 C CA . GLU A 1 205 ? 50.382 -2.035 -67.995 1.00 54.31 205 GLU A CA 1
ATOM 1698 C C . GLU A 1 205 ? 50.156 -1.330 -66.660 1.00 54.31 205 GLU A C 1
ATOM 1700 O O . GLU A 1 205 ? 49.862 -0.136 -66.588 1.00 54.31 205 GLU A O 1
ATOM 1705 N N . GLN A 1 206 ? 50.349 -2.124 -65.605 1.00 50.22 206 GLN A N 1
ATOM 1706 C CA . GLN A 1 206 ? 50.676 -1.707 -64.239 1.00 50.22 206 GLN A CA 1
ATOM 1707 C C . GLN A 1 206 ? 49.543 -1.460 -63.243 1.00 50.22 206 GLN A C 1
ATOM 1709 O O . GLN A 1 206 ? 49.814 -0.942 -62.167 1.00 50.22 206 GLN A O 1
ATOM 1714 N N . GLN A 1 207 ? 48.327 -1.959 -63.479 1.00 45.09 207 GLN A N 1
ATOM 1715 C CA . GLN A 1 207 ? 47.437 -2.332 -62.367 1.00 45.09 207 GLN A CA 1
ATOM 1716 C C . GLN A 1 207 ? 46.711 -3.654 -62.637 1.00 45.09 207 GLN A C 1
ATOM 1718 O O . GLN A 1 207 ? 45.496 -3.771 -62.486 1.00 45.09 207 GLN A O 1
ATOM 1723 N N . LYS A 1 208 ? 47.497 -4.720 -62.848 1.00 42.06 208 LYS A N 1
ATOM 1724 C CA . LYS A 1 208 ? 47.251 -5.939 -62.068 1.00 42.06 208 LYS A CA 1
ATOM 1725 C C . LYS A 1 208 ? 47.360 -5.514 -60.605 1.00 42.06 208 LYS A C 1
ATOM 1727 O O . LYS A 1 208 ? 48.408 -5.649 -59.987 1.00 42.06 208 LYS A O 1
ATOM 1732 N N . ARG A 1 209 ? 46.282 -4.931 -60.068 1.00 41.84 209 ARG A N 1
ATOM 1733 C CA . ARG A 1 209 ? 46.001 -5.054 -58.649 1.00 41.84 209 ARG A CA 1
ATOM 1734 C C . ARG A 1 209 ? 46.043 -6.541 -58.437 1.00 41.84 209 ARG A C 1
ATOM 1736 O O . ARG A 1 209 ? 45.197 -7.264 -58.962 1.00 41.84 209 ARG A O 1
ATOM 1743 N N . GLU A 1 210 ? 47.138 -6.956 -57.825 1.00 42.78 210 GLU A N 1
ATOM 1744 C CA . GLU A 1 210 ? 47.285 -8.224 -57.169 1.00 42.78 210 GLU A CA 1
ATOM 1745 C C . GLU A 1 210 ? 45.881 -8.668 -56.775 1.00 42.78 210 GLU A C 1
ATOM 1747 O O . GLU A 1 210 ? 45.219 -8.053 -55.935 1.00 42.78 210 GLU A O 1
ATOM 1752 N N . TRP A 1 211 ? 45.395 -9.735 -57.398 1.00 35.50 211 TRP A N 1
ATOM 1753 C CA . TRP A 1 211 ? 44.609 -10.657 -56.613 1.00 35.50 211 TRP A CA 1
ATOM 1754 C C . TRP A 1 211 ? 45.595 -11.125 -55.551 1.00 35.50 211 TRP A C 1
ATOM 1756 O O . TRP A 1 211 ? 46.279 -12.133 -55.720 1.00 35.50 211 TRP A O 1
ATOM 1766 N N . THR A 1 212 ? 45.776 -10.310 -54.510 1.00 45.50 212 THR A N 1
ATOM 1767 C CA . THR A 1 212 ? 46.453 -10.709 -53.302 1.00 45.50 212 THR A CA 1
ATOM 1768 C C . THR A 1 212 ? 45.535 -11.800 -52.811 1.00 45.50 212 THR A C 1
ATOM 1770 O O . THR A 1 212 ? 44.451 -11.543 -52.285 1.00 45.50 212 THR A O 1
ATOM 1773 N N . THR A 1 213 ? 45.909 -13.031 -53.151 1.00 50.31 213 THR A N 1
ATOM 1774 C CA . THR A 1 213 ? 45.369 -14.251 -52.575 1.00 50.31 213 THR A CA 1
ATOM 1775 C C . THR A 1 213 ? 45.067 -13.915 -51.121 1.00 50.31 213 THR A C 1
ATOM 1777 O O . THR A 1 213 ? 46.005 -13.493 -50.434 1.00 50.31 213 THR A O 1
ATOM 1780 N N . PRO A 1 214 ? 43.806 -13.989 -50.648 1.00 47.72 214 PRO A N 1
ATOM 1781 C CA . PRO A 1 214 ? 43.522 -13.772 -49.241 1.00 47.72 214 PRO A CA 1
ATOM 1782 C C . PRO A 1 214 ? 44.463 -14.703 -48.500 1.00 47.72 214 PRO A C 1
ATOM 1784 O O . PRO A 1 214 ? 44.401 -15.916 -48.715 1.00 47.72 214 PRO A O 1
ATOM 1787 N N . GLN A 1 215 ? 45.424 -14.131 -47.770 1.00 49.62 215 GLN A N 1
ATOM 1788 C CA . GLN A 1 215 ? 46.486 -14.915 -47.165 1.00 49.62 215 GLN A CA 1
ATOM 1789 C C . GLN A 1 215 ? 45.845 -16.088 -46.435 1.00 49.62 215 GLN A C 1
ATOM 1791 O O . GLN A 1 215 ? 44.873 -15.898 -45.698 1.00 49.62 215 GLN A O 1
ATOM 1796 N N . LYS A 1 216 ? 46.334 -17.299 -46.736 1.00 45.97 216 LYS A N 1
ATOM 1797 C CA . LYS A 1 216 ? 45.886 -18.551 -46.128 1.00 45.97 216 LYS A CA 1
ATOM 1798 C C . LYS A 1 216 ? 45.694 -18.303 -44.634 1.00 45.97 216 LYS A C 1
ATOM 1800 O O . LYS A 1 216 ? 46.676 -18.109 -43.924 1.00 45.97 216 LYS A O 1
ATOM 1805 N N . LYS A 1 217 ? 44.440 -18.297 -44.169 1.00 46.47 217 LYS A N 1
ATOM 1806 C CA . LYS A 1 217 ? 44.137 -18.373 -42.738 1.00 46.47 217 LYS A CA 1
ATOM 1807 C C . LYS A 1 217 ? 44.809 -19.647 -42.252 1.00 46.47 217 LYS A C 1
ATOM 1809 O O . LYS A 1 217 ? 44.409 -20.739 -42.659 1.00 46.47 217 LYS A O 1
ATOM 1814 N N . THR A 1 218 ? 45.874 -19.511 -41.476 1.00 53.06 218 THR A N 1
ATOM 1815 C CA . THR A 1 218 ? 46.510 -20.667 -40.860 1.00 53.06 218 THR A CA 1
ATOM 1816 C C . THR A 1 218 ? 45.499 -21.287 -39.900 1.00 53.06 218 THR A C 1
ATOM 1818 O O . THR A 1 218 ? 44.669 -20.602 -39.294 1.00 53.06 218 THR A O 1
ATOM 1821 N N . VAL A 1 219 ? 45.517 -22.613 -39.795 1.00 54.06 219 VAL A N 1
ATOM 1822 C CA . VAL A 1 219 ? 44.593 -23.379 -38.942 1.00 54.06 219 VAL A CA 1
ATOM 1823 C C . VAL A 1 219 ? 44.684 -22.911 -37.473 1.00 54.06 219 VAL A C 1
ATOM 1825 O O . VAL A 1 219 ? 43.697 -22.962 -36.736 1.00 54.06 219 VAL A O 1
ATOM 1828 N N . ASP A 1 220 ? 45.830 -22.335 -37.099 1.00 55.50 220 ASP A N 1
ATOM 1829 C CA . ASP A 1 220 ? 46.164 -21.774 -35.787 1.00 55.50 220 ASP A CA 1
ATOM 1830 C C . ASP A 1 220 ? 45.297 -20.575 -35.366 1.00 55.50 220 ASP A C 1
ATOM 1832 O O . ASP A 1 220 ? 44.950 -20.444 -34.188 1.00 55.50 220 ASP A O 1
ATOM 1836 N N . ASP A 1 221 ? 44.844 -19.739 -36.309 1.00 61.75 221 ASP A N 1
ATOM 1837 C CA . ASP A 1 221 ? 43.992 -18.587 -35.983 1.00 61.75 221 ASP A CA 1
ATOM 1838 C C . ASP A 1 221 ? 42.605 -19.025 -35.484 1.00 61.75 221 ASP A C 1
ATOM 1840 O O . ASP A 1 221 ? 41.979 -18.345 -34.671 1.00 61.75 221 ASP A O 1
ATOM 1844 N N . SER A 1 222 ? 42.130 -20.204 -35.893 1.00 69.81 222 SER A N 1
ATOM 1845 C CA . SER A 1 222 ? 40.779 -20.689 -35.573 1.00 69.81 222 SER A CA 1
ATOM 1846 C C . SER A 1 222 ? 40.600 -21.076 -34.099 1.00 69.81 222 SER A C 1
ATOM 1848 O O . SER A 1 222 ? 39.480 -21.039 -33.577 1.00 69.81 222 SER A O 1
ATOM 1850 N N . ARG A 1 223 ? 41.682 -21.481 -33.419 1.00 69.69 223 ARG A N 1
ATOM 1851 C CA . ARG A 1 223 ? 41.677 -21.756 -31.970 1.00 69.69 223 ARG A CA 1
ATOM 1852 C C . ARG A 1 223 ? 41.828 -20.465 -31.170 1.00 69.69 223 ARG A C 1
ATOM 1854 O O . ARG A 1 223 ? 41.067 -20.236 -30.238 1.00 69.69 223 ARG A O 1
ATOM 1861 N N . LEU A 1 224 ? 42.699 -19.562 -31.615 1.00 75.31 224 LEU A N 1
ATOM 1862 C CA . LEU A 1 224 ? 42.908 -18.262 -30.971 1.00 75.31 224 LEU A CA 1
ATOM 1863 C C . LEU A 1 224 ? 41.684 -17.335 -31.068 1.00 75.31 224 LEU A C 1
ATOM 1865 O O . LEU A 1 224 ? 41.400 -16.605 -30.125 1.00 75.31 224 LEU A O 1
ATOM 1869 N N . VAL A 1 225 ? 40.915 -17.390 -32.163 1.00 73.50 225 VAL A N 1
ATOM 1870 C CA . VAL A 1 225 ? 39.652 -16.634 -32.319 1.00 73.50 225 VAL A CA 1
ATOM 1871 C C . VAL A 1 225 ? 38.583 -17.084 -31.315 1.00 73.50 225 VAL A C 1
ATOM 1873 O O . VAL A 1 225 ? 37.753 -16.279 -30.892 1.00 73.50 225 VAL A O 1
ATOM 1876 N N . ARG A 1 226 ? 38.587 -18.365 -30.926 1.00 75.50 226 ARG A N 1
ATOM 1877 C CA . ARG A 1 226 ? 37.645 -18.912 -29.937 1.00 75.50 226 ARG A CA 1
ATOM 1878 C C . ARG A 1 226 ? 38.078 -18.660 -28.495 1.00 75.50 226 ARG A C 1
ATOM 1880 O O . ARG A 1 226 ? 37.231 -18.757 -27.610 1.00 75.50 226 ARG A O 1
ATOM 1887 N N . ALA A 1 227 ? 39.336 -18.273 -28.290 1.00 81.75 227 ALA A N 1
ATOM 1888 C CA . ALA A 1 227 ? 39.920 -18.123 -26.972 1.00 81.75 227 ALA A CA 1
ATOM 1889 C C . ALA A 1 227 ? 39.250 -17.018 -26.147 1.00 81.75 227 ALA A C 1
ATOM 1891 O O . ALA A 1 227 ? 38.935 -15.931 -26.659 1.00 81.75 227 ALA A O 1
ATOM 1892 N N . ARG A 1 228 ? 39.071 -17.274 -24.846 1.00 83.06 228 ARG A N 1
ATOM 1893 C CA . ARG A 1 228 ? 38.335 -16.392 -23.923 1.00 83.06 228 ARG A CA 1
ATOM 1894 C C . ARG A 1 228 ? 38.789 -14.928 -23.970 1.00 83.06 228 ARG A C 1
ATOM 1896 O O . ARG A 1 228 ? 37.935 -14.040 -23.999 1.00 83.06 228 ARG A O 1
ATOM 1903 N N . HIS A 1 229 ? 40.093 -14.645 -24.013 1.00 84.31 229 HIS A N 1
ATOM 1904 C CA . HIS A 1 229 ? 40.595 -13.263 -23.965 1.00 84.31 229 HIS A CA 1
ATOM 1905 C C . HIS A 1 229 ? 40.416 -12.495 -25.286 1.00 84.31 229 HIS A C 1
ATOM 1907 O O . HIS A 1 229 ? 40.015 -11.329 -25.267 1.00 84.31 229 HIS A O 1
ATOM 1913 N N . TYR A 1 230 ? 40.626 -13.141 -26.439 1.00 85.50 230 TYR A N 1
ATOM 1914 C CA . TYR A 1 230 ? 40.384 -12.517 -27.749 1.00 85.50 230 TYR A CA 1
ATOM 1915 C C . TYR A 1 230 ? 38.888 -12.279 -27.988 1.00 85.50 230 TYR A C 1
ATOM 1917 O O . TYR A 1 230 ? 38.491 -11.216 -28.475 1.00 85.50 230 TYR A O 1
ATOM 1925 N N . ARG A 1 231 ? 38.040 -13.215 -27.543 1.00 85.19 231 ARG A N 1
ATOM 1926 C CA . ARG A 1 231 ? 36.579 -13.085 -27.597 1.00 85.19 231 ARG A CA 1
ATOM 1927 C C . ARG A 1 231 ? 36.049 -11.999 -26.658 1.00 85.19 231 ARG A C 1
ATOM 1929 O O . ARG A 1 231 ? 35.156 -11.251 -27.057 1.00 85.19 231 ARG A O 1
ATOM 1936 N N . ALA A 1 232 ? 36.605 -11.875 -25.451 1.00 85.75 232 ALA A N 1
ATOM 1937 C CA . ALA A 1 232 ? 36.226 -10.841 -24.484 1.00 85.75 232 ALA A CA 1
ATOM 1938 C C . ALA A 1 232 ? 36.472 -9.420 -25.019 1.00 85.75 232 ALA A C 1
ATOM 1940 O O . ALA A 1 232 ? 35.627 -8.543 -24.841 1.00 85.75 232 ALA A O 1
ATOM 1941 N N . LEU A 1 233 ? 37.583 -9.204 -25.735 1.00 85.56 233 LEU A N 1
ATOM 1942 C CA . LEU A 1 233 ? 37.900 -7.915 -26.363 1.00 85.56 233 LEU A CA 1
ATOM 1943 C C . LEU A 1 233 ? 37.339 -7.757 -27.787 1.00 85.56 233 LEU A C 1
ATOM 1945 O O . LEU A 1 233 ? 37.453 -6.676 -28.362 1.00 85.56 233 LEU A O 1
ATOM 1949 N N . LYS A 1 234 ? 36.707 -8.800 -28.345 1.00 84.19 234 LYS A N 1
ATOM 1950 C CA . LYS A 1 234 ? 36.196 -8.856 -29.729 1.00 84.19 234 LYS A CA 1
ATOM 1951 C C . LYS A 1 234 ? 37.265 -8.497 -30.770 1.00 84.19 234 LYS A C 1
ATOM 1953 O O . LYS A 1 234 ? 37.001 -7.742 -31.705 1.00 84.19 234 LYS A O 1
ATOM 1958 N N . LEU A 1 235 ? 38.472 -9.029 -30.590 1.00 85.00 235 LEU A N 1
ATOM 1959 C CA . LEU A 1 235 ? 39.623 -8.768 -31.451 1.00 85.00 235 LEU A CA 1
ATOM 1960 C C . LEU A 1 235 ? 40.063 -10.022 -32.195 1.00 85.00 235 LEU A C 1
ATOM 1962 O O . LEU A 1 235 ? 39.941 -11.138 -31.693 1.00 85.00 235 LEU A O 1
ATOM 1966 N N . ALA A 1 236 ? 40.625 -9.816 -33.383 1.00 82.62 236 ALA A N 1
ATOM 1967 C CA . ALA A 1 236 ? 41.318 -10.874 -34.099 1.00 82.62 236 ALA A CA 1
ATOM 1968 C C . ALA A 1 236 ? 42.659 -11.207 -33.404 1.00 82.62 236 ALA A C 1
ATOM 1970 O O . ALA A 1 236 ? 43.285 -10.316 -32.821 1.00 82.62 236 ALA A O 1
ATOM 1971 N N . PRO A 1 237 ? 43.163 -12.451 -33.506 1.00 78.81 237 PRO A N 1
ATOM 1972 C CA . PRO A 1 237 ? 44.482 -12.833 -32.989 1.00 78.81 237 PRO A CA 1
ATOM 1973 C C . PRO A 1 237 ? 45.642 -12.038 -33.602 1.00 78.81 237 PRO A C 1
ATOM 1975 O O . PRO A 1 237 ? 46.711 -11.937 -32.990 1.00 78.81 237 PRO A O 1
ATOM 1978 N N . SER A 1 238 ? 45.416 -11.454 -34.784 1.00 79.25 238 SER A N 1
ATOM 1979 C CA . SER A 1 238 ? 46.319 -10.563 -35.516 1.00 79.25 238 SER A CA 1
ATOM 1980 C C . SER A 1 238 ? 46.295 -9.106 -35.037 1.00 79.25 238 SER A C 1
ATOM 1982 O O . SER A 1 238 ? 47.110 -8.315 -35.500 1.00 79.25 238 SER A O 1
ATOM 1984 N N . ALA A 1 239 ? 45.414 -8.742 -34.096 1.00 81.38 239 ALA A N 1
ATOM 1985 C CA . ALA A 1 239 ? 45.262 -7.358 -33.651 1.00 81.38 239 ALA A CA 1
ATOM 1986 C C . ALA A 1 239 ? 46.558 -6.795 -33.050 1.00 81.38 239 ALA A C 1
ATOM 1988 O O . ALA A 1 239 ? 47.274 -7.468 -32.292 1.00 81.38 239 ALA A O 1
ATOM 1989 N N . THR A 1 240 ? 46.856 -5.541 -33.361 1.00 85.44 240 THR A N 1
ATOM 1990 C CA . THR A 1 240 ? 48.055 -4.857 -32.868 1.00 85.44 240 THR A CA 1
ATOM 1991 C C . THR A 1 240 ? 47.846 -4.324 -31.441 1.00 85.44 240 THR A C 1
ATOM 1993 O O . THR A 1 240 ? 46.724 -4.157 -30.962 1.00 85.44 240 THR A O 1
ATOM 1996 N N . THR A 1 241 ? 48.927 -4.061 -30.701 1.00 83.19 241 THR A N 1
ATOM 1997 C CA . THR A 1 241 ? 48.841 -3.489 -29.342 1.00 83.19 2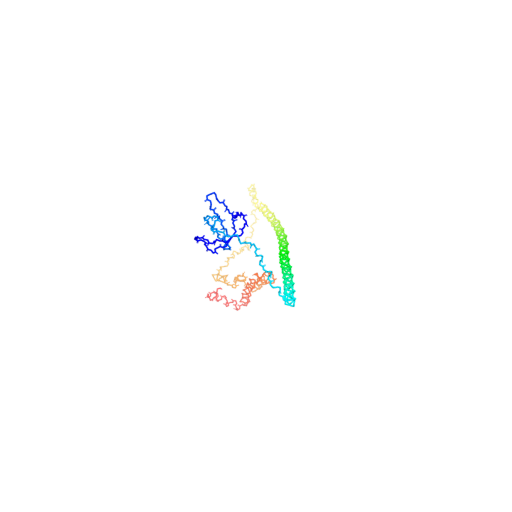41 THR A CA 1
ATOM 1998 C C . THR A 1 241 ? 48.084 -2.149 -29.253 1.00 83.19 241 THR A C 1
ATOM 2000 O O . THR A 1 241 ? 47.360 -1.970 -28.265 1.00 83.19 241 THR A O 1
ATOM 2003 N N . PRO A 1 242 ? 48.163 -1.207 -30.224 1.00 85.31 242 PRO A N 1
ATOM 2004 C CA . PRO A 1 242 ? 47.316 -0.013 -30.203 1.00 85.31 242 PRO A CA 1
ATOM 2005 C C . PRO A 1 242 ? 45.828 -0.335 -30.403 1.00 85.31 242 PRO A C 1
ATOM 2007 O O . PRO A 1 242 ? 44.996 0.243 -29.702 1.00 85.31 242 PRO A O 1
ATOM 2010 N N . GLU A 1 243 ? 45.481 -1.294 -31.264 1.00 85.25 243 GLU A N 1
ATOM 2011 C CA . GLU A 1 243 ? 44.091 -1.732 -31.475 1.00 85.25 243 GLU A CA 1
ATOM 2012 C C . GLU A 1 243 ? 43.496 -2.380 -30.218 1.00 85.25 243 GLU A C 1
ATOM 2014 O O . GLU A 1 243 ? 42.351 -2.102 -29.855 1.00 85.25 243 GLU A O 1
ATOM 2019 N N . ILE A 1 244 ? 44.298 -3.167 -29.490 1.00 86.62 244 ILE A N 1
ATOM 2020 C CA . ILE A 1 244 ? 43.913 -3.751 -28.195 1.00 86.62 244 ILE A CA 1
ATOM 2021 C C . ILE A 1 244 ? 43.564 -2.651 -27.185 1.00 86.62 244 ILE A C 1
ATOM 2023 O O . ILE A 1 244 ? 42.517 -2.702 -26.535 1.00 86.62 244 ILE A O 1
ATOM 2027 N N . LYS A 1 245 ? 44.401 -1.612 -27.085 1.00 87.06 245 LYS A N 1
ATOM 2028 C CA . LYS A 1 245 ? 44.154 -0.462 -26.199 1.00 87.06 245 LYS A CA 1
ATOM 2029 C C . LYS A 1 245 ? 42.923 0.336 -26.623 1.00 87.06 245 LYS A C 1
ATOM 2031 O O . LYS A 1 245 ? 42.168 0.792 -25.763 1.00 87.06 245 LYS A O 1
ATOM 2036 N N . GLN A 1 246 ? 42.713 0.516 -27.925 1.00 88.19 246 GLN A N 1
ATOM 2037 C CA . GLN A 1 246 ? 41.559 1.238 -28.450 1.00 88.19 246 GLN A CA 1
ATOM 2038 C C . GLN A 1 246 ? 40.254 0.499 -28.140 1.00 88.19 246 GLN A C 1
ATOM 2040 O O . GLN A 1 246 ? 39.312 1.119 -27.639 1.00 88.19 246 GLN A O 1
ATOM 2045 N N . GLN A 1 247 ? 40.206 -0.818 -28.361 1.00 87.25 247 GLN A N 1
ATOM 2046 C CA . GLN A 1 247 ? 39.002 -1.595 -28.069 1.00 87.25 247 GLN A CA 1
ATOM 2047 C C . GLN A 1 247 ? 38.733 -1.751 -26.582 1.00 87.25 247 GLN A C 1
ATOM 2049 O O . GLN A 1 247 ? 37.584 -1.624 -26.164 1.00 87.25 247 GLN A O 1
ATOM 2054 N N . TYR A 1 248 ? 39.773 -1.913 -25.765 1.00 88.31 248 TYR A N 1
ATOM 2055 C CA . TYR A 1 248 ? 39.631 -1.867 -24.314 1.00 88.31 248 TYR A CA 1
ATOM 2056 C C . TYR A 1 248 ? 38.950 -0.566 -23.859 1.00 88.31 248 TYR A C 1
ATOM 2058 O O . TYR A 1 248 ? 37.944 -0.604 -23.154 1.00 88.31 248 TYR A O 1
ATOM 2066 N N . ARG A 1 249 ? 39.418 0.596 -24.342 1.00 88.25 249 ARG A N 1
ATOM 2067 C CA . ARG A 1 249 ? 38.807 1.901 -24.024 1.00 88.25 249 ARG A CA 1
ATOM 2068 C C . ARG A 1 249 ? 37.356 1.993 -24.504 1.00 88.25 249 ARG A C 1
ATOM 2070 O O . ARG A 1 249 ? 36.513 2.547 -23.799 1.00 88.25 249 ARG A O 1
ATOM 2077 N N . ALA A 1 250 ? 37.049 1.461 -25.686 1.00 86.88 250 ALA A N 1
ATOM 2078 C CA . ALA A 1 250 ? 35.694 1.465 -26.233 1.00 86.88 250 ALA A CA 1
ATOM 2079 C C . ALA A 1 250 ? 34.732 0.563 -25.438 1.00 86.88 250 ALA A C 1
ATOM 2081 O O . ALA A 1 250 ? 33.588 0.954 -25.202 1.00 86.88 250 ALA A O 1
ATOM 2082 N N . LEU A 1 251 ? 35.184 -0.617 -25.005 1.00 86.75 251 LEU A N 1
ATOM 2083 C CA . LEU A 1 251 ? 34.395 -1.566 -24.216 1.00 86.75 251 LEU A CA 1
ATOM 2084 C C . LEU A 1 251 ? 34.228 -1.107 -22.765 1.00 86.75 251 LEU A C 1
ATOM 2086 O O . LEU A 1 251 ? 33.110 -1.143 -22.254 1.00 86.75 251 LEU A O 1
ATOM 2090 N N . ALA A 1 252 ? 35.281 -0.572 -22.145 1.00 85.25 252 ALA A N 1
ATOM 2091 C CA . ALA A 1 252 ? 35.230 0.011 -20.805 1.00 85.25 252 ALA A CA 1
ATOM 2092 C C . ALA A 1 252 ? 34.219 1.165 -20.729 1.00 85.25 252 ALA A C 1
ATOM 2094 O O . ALA A 1 252 ? 33.395 1.218 -19.825 1.00 85.25 252 ALA A O 1
ATOM 2095 N N . ARG A 1 253 ? 34.189 2.053 -21.735 1.00 83.69 253 ARG A N 1
ATOM 2096 C CA . ARG A 1 253 ? 33.202 3.149 -21.806 1.00 83.69 253 ARG A CA 1
ATOM 2097 C C . ARG A 1 253 ? 31.760 2.670 -21.973 1.00 83.69 253 ARG A C 1
ATOM 2099 O O . ARG A 1 253 ? 30.851 3.452 -21.688 1.00 83.69 253 ARG A O 1
ATOM 2106 N N . LYS A 1 254 ? 31.547 1.454 -22.484 1.00 80.88 254 LYS A N 1
ATOM 2107 C CA . LYS A 1 254 ? 30.222 0.839 -22.661 1.00 80.88 254 LYS A CA 1
ATOM 2108 C C . LYS A 1 254 ? 29.781 0.072 -21.417 1.00 80.88 254 LYS A C 1
ATOM 2110 O O . LYS A 1 254 ? 28.612 0.139 -21.074 1.00 80.88 254 LYS A O 1
ATOM 2115 N N . CYS A 1 255 ? 30.710 -0.606 -20.744 1.00 77.19 255 CYS A N 1
ATOM 2116 C CA . CYS A 1 255 ? 30.427 -1.476 -19.599 1.00 77.19 255 CYS A CA 1
ATOM 2117 C C . CYS A 1 255 ? 30.701 -0.807 -18.242 1.00 77.19 255 CYS A C 1
ATOM 2119 O O . CYS A 1 255 ? 30.659 -1.481 -17.221 1.00 77.19 255 CYS A O 1
ATOM 2121 N N . HIS A 1 256 ? 31.000 0.497 -18.209 1.00 77.06 256 HIS A N 1
ATOM 2122 C CA . HIS A 1 256 ? 31.300 1.198 -16.962 1.00 77.06 256 HIS A CA 1
ATOM 2123 C C . HIS A 1 256 ? 30.089 1.152 -16.006 1.00 77.06 256 HIS A C 1
ATOM 2125 O O . HIS A 1 256 ? 28.981 1.510 -16.430 1.00 77.06 256 HIS A O 1
ATOM 2131 N N . PRO A 1 257 ? 30.269 0.750 -14.733 1.00 71.06 257 PRO A N 1
ATOM 2132 C CA . PRO A 1 257 ? 29.163 0.600 -13.783 1.00 71.06 257 PRO A CA 1
ATOM 2133 C C . PRO A 1 257 ? 28.423 1.920 -13.522 1.00 71.06 257 PRO A C 1
ATOM 2135 O O . PRO A 1 257 ? 27.214 1.912 -13.341 1.00 71.06 257 PRO A O 1
ATOM 2138 N N . ASP A 1 258 ? 29.115 3.056 -13.642 1.00 74.62 258 ASP A N 1
ATOM 2139 C CA . ASP A 1 258 ? 28.555 4.415 -13.495 1.00 74.62 258 ASP A CA 1
ATOM 2140 C C . ASP A 1 258 ? 27.471 4.777 -14.532 1.00 74.62 258 ASP A C 1
ATOM 2142 O O . ASP A 1 258 ? 26.665 5.674 -14.322 1.00 74.62 258 ASP A O 1
ATOM 2146 N N . LYS A 1 259 ? 27.410 4.071 -15.672 1.00 68.62 259 LYS A N 1
ATOM 2147 C CA . LYS A 1 259 ? 26.380 4.304 -16.704 1.00 68.62 259 LYS A CA 1
ATOM 2148 C C . LYS A 1 259 ? 25.109 3.476 -16.508 1.00 68.62 259 LYS A C 1
ATOM 2150 O O . LYS A 1 259 ? 24.176 3.612 -17.298 1.00 68.62 259 LYS A O 1
ATOM 2155 N N . HIS A 1 260 ? 25.075 2.610 -15.499 1.00 66.62 260 HIS A N 1
ATOM 2156 C CA . HIS A 1 260 ? 23.991 1.662 -15.272 1.00 66.62 260 HIS A CA 1
ATOM 2157 C C . HIS A 1 260 ? 23.300 1.985 -13.941 1.00 66.62 260 HIS A C 1
ATOM 2159 O O . HIS A 1 260 ? 23.859 1.780 -12.873 1.00 66.62 260 HIS A O 1
ATOM 2165 N N . THR A 1 261 ? 22.068 2.496 -13.996 1.00 56.62 261 THR A N 1
ATOM 2166 C CA . THR A 1 261 ? 21.308 2.973 -12.823 1.00 56.62 261 THR A CA 1
ATOM 2167 C C . THR A 1 261 ? 20.526 1.884 -12.081 1.00 56.62 261 THR A C 1
ATOM 2169 O O . THR A 1 261 ? 20.023 2.134 -10.990 1.00 56.62 261 THR A O 1
ATOM 2172 N N . ASN A 1 262 ? 20.413 0.667 -12.628 1.00 58.78 262 ASN A N 1
ATOM 2173 C CA . ASN A 1 262 ? 19.654 -0.426 -12.009 1.00 58.78 262 ASN A CA 1
ATOM 2174 C C . ASN A 1 262 ? 20.589 -1.457 -11.340 1.00 58.78 262 ASN A C 1
ATOM 2176 O O . ASN A 1 262 ? 21.546 -1.926 -11.960 1.00 58.78 262 ASN A O 1
ATOM 2180 N N . ARG A 1 263 ? 20.290 -1.875 -10.101 1.00 58.53 263 ARG A N 1
ATOM 2181 C CA . ARG A 1 263 ? 21.123 -2.780 -9.278 1.00 58.53 263 ARG A CA 1
ATOM 2182 C C . ARG A 1 263 ? 21.455 -4.108 -9.977 1.00 58.53 263 ARG A C 1
ATOM 2184 O O . ARG A 1 263 ? 22.585 -4.579 -9.881 1.00 58.53 263 ARG A O 1
ATOM 2191 N N . MET A 1 264 ? 20.512 -4.670 -10.740 1.00 56.09 264 MET A N 1
ATOM 2192 C CA . MET A 1 264 ? 20.733 -5.895 -11.533 1.00 56.09 264 MET A CA 1
ATOM 2193 C C . MET A 1 264 ? 21.720 -5.672 -12.692 1.00 56.09 264 MET A C 1
ATOM 2195 O O . MET A 1 264 ? 22.548 -6.531 -12.980 1.00 56.09 264 MET A O 1
ATOM 2199 N N . SER A 1 265 ? 21.687 -4.496 -13.327 1.00 66.88 265 SER A N 1
ATOM 2200 C CA . SER A 1 265 ? 22.601 -4.155 -14.425 1.00 66.88 265 SER A CA 1
ATOM 2201 C C . SER A 1 265 ? 24.013 -3.802 -13.953 1.00 66.88 265 SER A C 1
ATOM 2203 O O . SER A 1 265 ? 24.969 -4.066 -14.675 1.00 66.88 265 SER A O 1
ATOM 2205 N N . VAL A 1 266 ? 24.162 -3.282 -12.729 1.00 72.62 266 VAL A N 1
ATOM 2206 C CA . VAL A 1 266 ? 25.472 -2.969 -12.132 1.00 72.62 266 VAL A CA 1
ATOM 2207 C C . VAL A 1 266 ? 26.259 -4.246 -11.831 1.00 72.62 266 VAL A C 1
ATOM 2209 O O . VAL A 1 266 ? 27.445 -4.307 -12.140 1.00 72.62 266 VAL A O 1
ATOM 2212 N N . SER A 1 267 ? 25.605 -5.289 -11.300 1.00 74.25 267 SER A N 1
ATOM 2213 C CA . SER A 1 267 ? 26.261 -6.583 -11.038 1.00 74.25 267 SER A CA 1
ATOM 2214 C C . SER A 1 267 ? 26.816 -7.199 -12.324 1.00 74.25 267 SER A C 1
ATOM 2216 O O . SER A 1 267 ? 27.990 -7.553 -12.398 1.00 74.25 267 SER A O 1
ATOM 2218 N N . ILE A 1 268 ? 25.994 -7.237 -13.378 1.00 79.81 268 ILE A N 1
ATOM 2219 C CA . ILE A 1 268 ? 26.381 -7.783 -14.684 1.00 79.81 268 ILE A CA 1
ATOM 2220 C C . ILE A 1 268 ? 27.482 -6.925 -15.327 1.00 79.81 268 ILE A C 1
ATOM 2222 O O . ILE A 1 268 ? 28.437 -7.460 -15.889 1.00 79.81 268 ILE A O 1
ATOM 2226 N N . ALA A 1 269 ? 27.392 -5.595 -15.223 1.00 80.06 269 ALA A N 1
ATOM 2227 C CA . ALA A 1 269 ? 28.414 -4.686 -15.736 1.00 80.06 269 ALA A CA 1
ATOM 2228 C C . ALA A 1 269 ? 29.766 -4.880 -15.029 1.00 80.06 269 ALA A C 1
ATOM 2230 O O . ALA A 1 269 ? 30.795 -4.916 -15.703 1.00 80.06 269 ALA A O 1
ATOM 2231 N N . ASN A 1 270 ? 29.770 -5.082 -13.708 1.00 82.12 270 ASN A N 1
ATOM 2232 C CA . ASN A 1 270 ? 30.982 -5.370 -12.937 1.00 82.12 270 ASN A CA 1
ATOM 2233 C C . ASN A 1 270 ? 31.637 -6.687 -13.369 1.00 82.12 270 ASN A C 1
ATOM 2235 O O . ASN A 1 270 ? 32.842 -6.718 -13.615 1.00 82.12 270 ASN A O 1
ATOM 2239 N N . GLU A 1 271 ? 30.858 -7.758 -13.531 1.00 83.12 271 GLU A N 1
ATOM 2240 C CA . GLU A 1 271 ? 31.374 -9.053 -13.995 1.00 83.12 271 GLU A CA 1
ATOM 2241 C C . GLU A 1 271 ? 31.937 -8.985 -15.421 1.00 83.12 271 GLU A C 1
ATOM 2243 O O . GLU A 1 271 ? 32.989 -9.557 -15.720 1.00 83.12 271 GLU A O 1
ATOM 2248 N N . VAL A 1 272 ? 31.251 -8.276 -16.321 1.00 84.50 272 VAL A N 1
ATOM 2249 C CA . VAL A 1 272 ? 31.704 -8.086 -17.705 1.00 84.50 272 VAL A CA 1
ATOM 2250 C C . VAL A 1 272 ? 32.964 -7.218 -17.748 1.00 84.50 272 VAL A C 1
ATOM 2252 O O . VAL A 1 272 ? 33.904 -7.541 -18.475 1.00 84.50 272 VAL A O 1
ATOM 2255 N N . MET A 1 273 ? 33.028 -6.159 -16.940 1.00 86.44 273 MET A N 1
ATOM 2256 C CA . MET A 1 273 ? 34.198 -5.286 -16.839 1.00 86.44 273 MET A CA 1
ATOM 2257 C C . MET A 1 273 ? 35.411 -6.023 -16.257 1.00 86.44 273 MET A C 1
ATOM 2259 O O . MET A 1 273 ? 36.516 -5.880 -16.778 1.00 86.44 273 MET A O 1
ATOM 2263 N N . ALA A 1 274 ? 35.215 -6.874 -15.246 1.00 86.94 274 ALA A N 1
ATOM 2264 C CA . ALA A 1 274 ? 36.278 -7.711 -14.691 1.00 86.94 274 ALA A CA 1
ATOM 2265 C C . ALA A 1 274 ? 36.890 -8.636 -15.759 1.00 86.94 274 ALA A C 1
ATOM 2267 O O . ALA A 1 274 ? 38.111 -8.682 -15.905 1.00 86.94 274 ALA A O 1
ATOM 2268 N N . LYS A 1 275 ? 36.051 -9.283 -16.583 1.00 87.12 275 LYS A N 1
ATOM 2269 C CA . LYS A 1 275 ? 36.497 -10.133 -17.705 1.00 87.12 275 LYS A CA 1
ATOM 2270 C C . LYS A 1 275 ? 37.258 -9.346 -18.782 1.00 87.12 275 LYS A C 1
ATOM 2272 O O . LYS A 1 275 ? 38.213 -9.861 -19.361 1.00 87.12 275 LYS A O 1
ATOM 2277 N N . ILE A 1 276 ? 36.848 -8.105 -19.058 1.00 88.19 276 ILE A N 1
ATOM 2278 C CA . ILE A 1 276 ? 37.529 -7.209 -20.010 1.00 88.19 276 ILE A CA 1
ATOM 2279 C C . ILE A 1 276 ? 38.901 -6.783 -19.472 1.00 88.19 276 ILE A C 1
ATOM 2281 O O . ILE A 1 276 ? 39.876 -6.781 -20.226 1.00 88.19 276 ILE A O 1
ATOM 2285 N N . ASN A 1 277 ? 38.988 -6.453 -18.182 1.00 88.81 277 ASN A N 1
ATOM 2286 C CA . ASN A 1 277 ? 40.239 -6.074 -17.528 1.00 88.81 277 ASN A CA 1
ATOM 2287 C C . ASN A 1 277 ? 41.230 -7.242 -17.519 1.00 88.81 277 ASN A C 1
ATOM 2289 O O . ASN A 1 277 ? 42.370 -7.066 -17.938 1.00 88.81 277 ASN A O 1
ATOM 2293 N N . GLU A 1 278 ? 40.781 -8.435 -17.120 1.00 88.44 278 GLU A N 1
ATOM 2294 C CA . GLU A 1 278 ? 41.568 -9.675 -17.144 1.00 88.44 278 GLU A CA 1
ATOM 2295 C C . GLU A 1 278 ? 42.145 -9.940 -18.545 1.00 88.44 278 GLU A C 1
ATOM 2297 O O . GLU A 1 278 ? 43.356 -10.070 -18.713 1.00 88.44 278 GLU A O 1
ATOM 2302 N N . ALA A 1 279 ? 41.296 -9.910 -19.580 1.00 88.88 279 ALA A N 1
ATOM 2303 C CA . ALA A 1 279 ? 41.731 -10.091 -20.963 1.00 88.88 279 ALA A CA 1
ATOM 2304 C C . ALA A 1 279 ? 42.731 -9.017 -21.425 1.00 88.88 279 ALA A C 1
ATOM 2306 O O . ALA A 1 279 ? 43.675 -9.319 -22.157 1.00 88.88 279 ALA A O 1
ATOM 2307 N N . PHE A 1 280 ? 42.544 -7.763 -21.005 1.00 89.56 280 PHE A N 1
ATOM 2308 C CA . PHE A 1 280 ? 43.457 -6.676 -21.343 1.00 89.56 280 PHE A CA 1
ATOM 2309 C C . PHE A 1 280 ? 44.823 -6.840 -20.674 1.00 89.56 280 PHE A C 1
ATOM 2311 O O . PHE A 1 280 ? 45.830 -6.651 -21.349 1.00 89.56 280 PHE A O 1
ATOM 2318 N N . PHE A 1 281 ? 44.890 -7.218 -19.396 1.00 88.38 281 PHE A N 1
ATOM 2319 C CA . PHE A 1 281 ? 46.170 -7.430 -18.712 1.00 88.38 281 PHE A CA 1
ATOM 2320 C C . PHE A 1 281 ? 46.989 -8.552 -19.359 1.00 88.38 281 PHE A C 1
ATOM 2322 O O . PHE A 1 281 ? 48.182 -8.361 -19.587 1.00 88.38 281 PHE A O 1
ATOM 2329 N N . THR A 1 282 ? 46.346 -9.652 -19.762 1.00 87.19 282 THR A N 1
ATOM 2330 C CA . THR A 1 282 ? 47.015 -10.770 -20.446 1.00 87.19 282 THR A CA 1
ATOM 2331 C C . THR A 1 282 ? 47.497 -10.403 -21.856 1.00 87.19 282 THR A C 1
ATOM 2333 O O . THR A 1 282 ? 48.563 -10.843 -22.283 1.00 87.19 282 THR A O 1
ATOM 2336 N N . LEU A 1 283 ? 46.734 -9.588 -22.596 1.00 85.88 283 LEU A N 1
ATOM 2337 C CA . LEU A 1 283 ? 47.020 -9.260 -24.003 1.00 85.88 283 LEU A CA 1
ATOM 2338 C C . LEU A 1 283 ? 47.799 -7.948 -24.210 1.00 85.88 283 LEU A C 1
ATOM 2340 O O . LEU A 1 283 ? 48.267 -7.693 -25.323 1.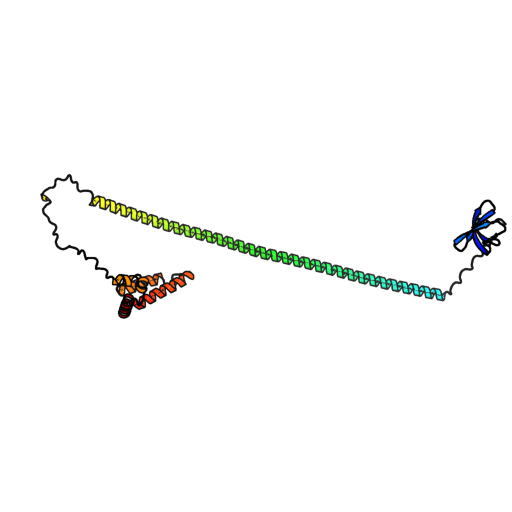00 85.88 283 LEU A O 1
ATOM 2344 N N . ARG A 1 284 ? 47.924 -7.103 -23.178 1.00 85.81 284 ARG A N 1
ATOM 2345 C CA . ARG A 1 284 ? 48.624 -5.807 -23.238 1.00 85.81 284 ARG A CA 1
ATOM 2346 C C . ARG A 1 284 ? 50.122 -5.978 -23.459 1.00 85.81 284 ARG A C 1
ATOM 2348 O O . ARG A 1 284 ? 50.704 -5.193 -24.209 1.00 85.81 284 ARG A O 1
ATOM 2355 N N . ASP A 1 285 ? 50.725 -6.924 -22.751 1.00 87.56 285 ASP A N 1
ATOM 2356 C CA . ASP A 1 285 ? 52.159 -7.184 -22.786 1.00 87.56 285 ASP A CA 1
ATOM 2357 C C . ASP A 1 285 ? 52.501 -8.235 -23.850 1.00 87.56 285 ASP A C 1
ATOM 2359 O O . ASP A 1 285 ? 51.790 -9.226 -24.026 1.00 87.56 285 ASP A O 1
ATOM 2363 N N . THR A 1 286 ? 53.585 -8.010 -24.589 1.00 84.06 286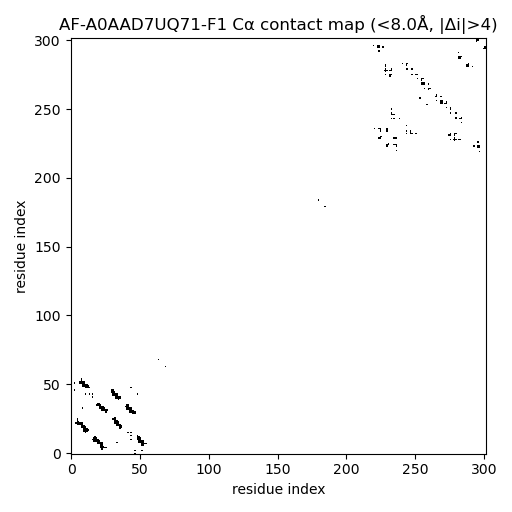 THR A N 1
ATOM 2364 C CA . THR A 1 286 ? 53.978 -8.872 -25.708 1.00 84.06 286 THR A CA 1
ATOM 2365 C C . THR A 1 286 ? 54.449 -10.239 -25.226 1.00 84.06 286 THR A C 1
ATOM 2367 O O . THR A 1 286 ? 54.085 -11.237 -25.847 1.00 84.06 286 THR A O 1
ATOM 2370 N N . ALA A 1 287 ? 55.179 -10.312 -24.108 1.00 85.44 287 ALA A N 1
ATOM 2371 C CA . ALA A 1 287 ? 55.635 -11.579 -23.537 1.00 85.44 287 ALA A CA 1
ATOM 2372 C C . ALA A 1 287 ? 54.456 -12.403 -22.992 1.00 85.44 287 ALA A C 1
ATOM 2374 O O . ALA A 1 287 ? 54.295 -13.577 -23.336 1.00 85.44 287 ALA A O 1
ATOM 2375 N N . SER A 1 288 ? 53.569 -11.757 -22.231 1.00 84.75 288 SER A N 1
ATOM 2376 C CA . SER A 1 288 ? 52.349 -12.377 -21.690 1.00 84.75 288 SER A CA 1
ATOM 2377 C C . SER A 1 288 ? 51.402 -12.869 -22.793 1.00 84.75 288 SER A C 1
ATOM 2379 O O . SER A 1 288 ? 50.869 -13.979 -22.717 1.00 84.75 288 SER A O 1
ATOM 2381 N N . ARG A 1 289 ? 51.267 -12.101 -23.882 1.00 86.00 289 ARG A N 1
ATOM 2382 C CA . ARG A 1 289 ? 50.481 -12.486 -25.061 1.00 86.00 289 ARG A CA 1
ATOM 2383 C C . ARG A 1 289 ? 51.046 -13.721 -25.755 1.00 86.00 289 ARG A C 1
ATOM 2385 O O . ARG A 1 289 ? 50.267 -14.583 -26.147 1.00 86.00 289 ARG A O 1
ATOM 2392 N N . GLN A 1 290 ? 52.362 -13.814 -25.946 1.00 85.38 290 GLN A N 1
ATOM 2393 C CA . GLN A 1 290 ? 52.962 -14.975 -26.615 1.00 85.38 290 GLN A CA 1
ATOM 2394 C C . GLN A 1 290 ? 52.804 -16.247 -25.782 1.00 85.38 290 GLN A C 1
ATOM 2396 O O . GLN A 1 290 ? 52.425 -17.280 -26.330 1.00 85.38 290 GLN A O 1
ATOM 2401 N N . LYS A 1 291 ? 52.985 -16.145 -24.460 1.00 86.75 291 LYS A N 1
ATOM 2402 C CA . LYS A 1 291 ? 52.733 -17.253 -23.532 1.00 86.75 291 LYS A CA 1
ATOM 2403 C C . LYS A 1 291 ? 51.280 -17.727 -23.605 1.00 86.75 291 LYS A C 1
ATOM 2405 O O . LYS A 1 291 ? 51.027 -18.913 -23.798 1.00 86.75 291 LYS A O 1
ATOM 2410 N N . TYR A 1 292 ? 50.330 -16.792 -23.573 1.00 86.19 292 TYR A N 1
ATOM 2411 C CA . TYR A 1 292 ? 48.914 -17.115 -23.729 1.00 86.19 292 TYR A CA 1
ATOM 2412 C C . TYR A 1 292 ? 48.613 -17.768 -25.087 1.00 86.19 292 TYR A C 1
ATOM 2414 O O . TYR A 1 292 ? 47.905 -18.769 -25.143 1.00 86.19 292 TYR A O 1
ATOM 2422 N N . LYS A 1 293 ? 49.199 -17.273 -26.187 1.00 84.94 293 LYS A N 1
ATOM 2423 C CA . LYS A 1 293 ? 49.059 -17.911 -27.507 1.00 84.94 293 LYS A CA 1
ATOM 2424 C C . LYS A 1 293 ? 49.602 -19.345 -27.503 1.00 84.94 293 LYS A C 1
ATOM 2426 O O . LYS A 1 293 ? 48.926 -20.225 -28.024 1.00 84.94 293 LYS A O 1
ATOM 2431 N N . SER A 1 294 ? 50.768 -19.602 -26.905 1.00 85.00 294 SER A N 1
ATOM 2432 C CA . SER A 1 294 ? 51.314 -20.964 -26.802 1.00 85.00 294 SER A CA 1
ATOM 2433 C C . SER A 1 294 ? 50.474 -21.881 -25.909 1.00 85.00 294 SER A C 1
ATOM 2435 O O . SER A 1 294 ? 50.284 -23.049 -26.245 1.00 85.00 294 SER A O 1
ATOM 2437 N N . ASP A 1 295 ? 49.919 -21.363 -24.812 1.00 85.69 295 ASP A N 1
ATOM 2438 C CA . ASP A 1 295 ? 49.069 -22.131 -23.896 1.00 85.69 295 ASP A CA 1
ATOM 2439 C C . ASP A 1 295 ? 47.725 -22.501 -24.552 1.00 85.69 295 ASP A C 1
ATOM 2441 O O . ASP A 1 295 ? 47.263 -23.633 -24.421 1.00 85.69 295 ASP A O 1
ATOM 2445 N N . VAL A 1 296 ? 47.143 -21.596 -25.346 1.00 85.94 296 VAL A N 1
ATOM 2446 C CA . VAL A 1 296 ? 45.918 -21.865 -26.120 1.00 85.94 296 VAL A CA 1
ATOM 2447 C C . VAL A 1 296 ? 46.173 -22.848 -27.267 1.00 85.94 296 VAL A C 1
ATOM 2449 O O . VAL A 1 296 ? 45.358 -23.731 -27.529 1.00 85.94 296 VAL A O 1
ATOM 2452 N N . LEU A 1 297 ? 47.310 -22.738 -27.962 1.00 82.44 297 LEU A N 1
ATOM 2453 C CA . LEU A 1 297 ? 47.652 -23.655 -29.057 1.00 82.44 297 LEU A CA 1
ATOM 2454 C C . LEU A 1 297 ? 48.013 -25.062 -28.556 1.00 82.44 297 LEU A C 1
ATOM 2456 O O . LEU A 1 297 ? 47.717 -26.039 -29.244 1.00 82.44 297 LEU A O 1
ATOM 2460 N N . SER A 1 298 ? 48.589 -25.167 -27.354 1.00 83.44 298 SER A N 1
ATOM 2461 C CA . SER A 1 298 ? 48.875 -26.439 -26.673 1.00 83.44 298 SER A CA 1
ATOM 2462 C C . SER A 1 298 ? 47.672 -27.034 -25.925 1.00 83.44 298 SER A C 1
ATOM 2464 O O . SER A 1 298 ? 47.794 -28.120 -25.366 1.00 83.44 298 SER A O 1
ATOM 2466 N N . GLY A 1 299 ? 46.511 -26.361 -25.930 1.00 78.81 299 GLY A N 1
ATOM 2467 C CA . GLY A 1 299 ? 45.273 -26.848 -25.305 1.00 78.81 299 GLY A CA 1
ATOM 2468 C C . GLY A 1 299 ? 45.265 -26.780 -23.776 1.00 78.81 299 GLY A C 1
ATOM 2469 O O . GLY A 1 299 ? 44.431 -27.410 -23.136 1.00 78.81 299 GLY A O 1
ATOM 2470 N N . ARG A 1 300 ? 46.196 -26.030 -23.181 1.00 75.31 300 ARG A N 1
ATOM 2471 C CA . ARG A 1 300 ? 46.325 -25.870 -21.728 1.00 75.31 300 ARG A CA 1
ATOM 2472 C C . ARG A 1 300 ? 45.312 -24.863 -21.166 1.00 75.31 300 ARG A C 1
ATOM 2474 O O . ARG A 1 300 ? 45.040 -24.877 -19.969 1.00 75.31 300 ARG A O 1
ATOM 2481 N N . VAL A 1 301 ? 44.780 -23.986 -22.025 1.00 71.38 301 VAL A N 1
ATOM 2482 C CA . VAL A 1 301 ? 43.791 -22.945 -21.701 1.00 71.38 301 VAL A CA 1
ATOM 2483 C C . VAL A 1 301 ? 42.810 -22.777 -22.871 1.00 71.38 301 VAL A C 1
ATOM 2485 O O . VAL A 1 301 ? 43.238 -22.760 -24.025 1.00 71.38 301 VAL A O 1
ATOM 2488 N N . GLU A 1 302 ? 41.514 -22.627 -22.572 1.00 59.41 302 GLU A N 1
ATOM 2489 C CA . GLU A 1 302 ? 40.427 -22.373 -23.543 1.00 59.41 302 GLU A CA 1
ATOM 2490 C C . GLU A 1 302 ? 39.990 -20.897 -23.618 1.00 59.41 302 GLU A C 1
ATOM 2492 O O . GLU A 1 302 ? 40.003 -20.166 -22.598 1.00 59.41 302 GLU A O 1
#

InterPro domains:
  IPR001623 DnaJ domain [PF00226] (229-292)
  IPR001623 DnaJ domain [PR00625] (230-248)
  IPR001623 DnaJ domain [PR00625] (248-263)
  IPR001623 DnaJ domain [PR00625] (268-288)
  IPR001623 DnaJ domain [PS50076] (228-296)
  IPR001623 DnaJ domain [SM00271] (227-288)
  IPR001623 DnaJ domain [cd06257] (229-285)
  IPR005824 KOW [SM00739] (2-29)
  IPR036869 Chaperone J-domain superfamily [G3DSA:1.10.287.110] (213-301)
  IPR036869 Chaperone J-domain superfamily [SSF46565] (228-294)
  IPR050817 DjlA DnaK co-chaperone [PTHR24074] (217-295)

Solvent-accessible surface area (backbone atoms only — not comparable to full-atom values): 17306 Å² total; per-residue (Å²): 133,86,88,52,73,71,41,41,31,32,26,70,51,68,101,55,43,79,43,49,24,35,26,72,42,77,47,90,90,49,34,34,33,29,38,31,85,88,72,48,81,45,80,46,72,46,75,87,24,49,45,76,49,76,87,73,77,76,77,79,77,81,78,74,59,74,68,63,52,54,52,53,50,50,53,51,51,49,52,48,54,53,49,52,52,52,48,51,51,52,53,49,53,52,51,51,50,52,50,50,53,49,53,52,50,52,50,52,50,52,50,53,50,51,56,48,50,53,50,50,53,52,50,50,54,48,51,53,51,52,50,51,51,51,51,53,52,51,50,50,51,52,49,52,49,51,53,49,52,53,50,52,50,53,50,50,54,49,50,49,53,50,49,55,50,49,49,52,50,51,54,48,51,50,51,50,51,52,47,49,48,62,76,62,46,73,73,67,84,84,56,80,86,60,82,76,76,77,78,68,85,76,77,91,70,88,70,81,67,68,82,66,67,77,72,78,80,55,78,68,55,65,58,44,47,68,20,52,46,33,50,59,60,73,42,61,81,82,59,48,69,69,54,52,54,51,40,50,54,56,49,49,72,70,36,40,47,91,81,41,92,46,77,74,52,28,55,53,22,48,56,53,40,51,50,40,50,54,29,43,65,45,56,66,39,72,71,52,30,52,52,50,52,52,34,44,75,70,66,77,47,100

Nearest PDB structures (foldseek):
  6rzy-assembly2_B  TM=9.464E-01  e=3.957E-04  Plasmodium falciparum 3D7
  8t3f-assembly1_AM  TM=5.298E-01  e=1.403E-02  Saccharomyces cerevisiae
  6uz7-assembly1_AM  TM=5.187E-01  e=1.899E-02  Kluyveromyces lactis
  7bhp-assembly1_LM  TM=4.768E-01  e=2.569E-02  Homo sapiens

Mean predicted aligned error: 20.77 Å

Sequence (302 aa):
MRVRIGERVRVVKGKHAGTSGLVVDVLKGGWMRIRRDDGGIASVQGRASVEVVGNEEPPPPARKPLADRNAAEAEIEEQRKAALVREAKRAQHLREAARALRMEREKAERARQNERSEREEKAERKAASEWLEREKAERARKEEQYDRARREERARQEAERRAREAERRARETERRKREYRRAYSKPDWRRPFSHQDARRPPHEEQQKREWTTPQKKTVDDSRLVRARHYRALKLAPSATTPEIKQQYRALARKCHPDKHTNRMSVSIANEVMAKINEAFFTLRDTASRQKYKSDVLSGRVE

pLDDT: mean 79.83, std 16.44, range [35.5, 98.06]

Foldseek 3Di:
DDDDQQFWKAFCDDPRHRFIFGFHDADPQQWTWGQTPVRDIDIDHHPVRMDGDDDPDDPDPDDDDPVVVVVVVVVVVVVVVVVVVVVVVVVVVVVVVVVVVVVVVVVVVVVVVVVVVVVVVVVVVVVVVVVVVVVVVVVVVVVVVVVVVVVVVVVVVVVVVVVVVVVVVVVVVVVVVVVCCVVPVPDPPPPPPDPPVVPDDPPPPDPPVPPPPPPPPPPLQVLVCPAQLCVLLVHGLPDDLVRLVVSLVVLCVVLPLVVDPDPVSSVVSVVSNVSSVVSSVQCNDPVSSVVVSVCSSVVVGD

Radius of gyration: 72.37 Å; Cα contacts (8 Å, |Δi|>4): 198; chains: 1; bounding box: 149×55×176 Å

Organism: NCBI:txid2483200